Protein AF-A0A1J3E6G4-F1 (afdb_monomer)

Nearest PDB structures (foldseek):
  8xw1-assembly1_A  TM=9.749E-01  e=7.477E-14  Arabidopsis thaliana
  6ijz-assembly1_A  TM=9.658E-01  e=7.477E-14  Arabidopsis thaliana
  8xs4-assembly1_A  TM=9.420E-01  e=7.117E-14  Arabidopsis thaliana
  8t56-assembly1_A  TM=9.836E-01  e=1.133E-12  Arabidopsis thaliana
  8ymm-assembly1_A  TM=8.606E-01  e=2.173E-14  Arabidopsis thaliana

Sequence (193 aa):
MTMSQIEGYTSLSYLDRRSAEKYFWFIIVNVFLGSIITGTAFQQLKSFLEQPPTEIPKTVGVSIPMKATFFITYIMVDGWAGIAAEILRLVPLVLFHLKNAFLVKTEQDRQQAMDPGHLDFATTEPRIQFYFLLGLVYAAVAPILLPFILVFFAFSYVVFRHQVINVYDQKYESGARYWPDVHRRLIICLIIS

pLDDT: mean 89.96, std 4.78, range [78.94, 96.38]

InterPro domains:
  IPR003864 CSC1/OSCA1-like, 7TM region [PF02714] (2-192)
  IPR045122 Calcium permeable stress-gated cation channel 1-like [PTHR13018] (2-193)

Foldseek 3Di:
DVVLVVVPDPDPVVSLLVLLVVVLVVCCVCVNVVCLVVVLCVVCVVVVVPDDPVCVVVSSVVSNLVCLVVVLVVCVVCQVVVLVVVLVVVVLVVQLVVCVVPPDDDPVSNVVSLQLEAPRSSPVLSVLLVLLLSCLVCVVRPVVSNVSSVVSVVSNVVSVVVCVVPGHDHPDDDVPPSVVVSVVSSVVSNVVD

Structure (mmCIF, N/CA/C/O backbone):
data_AF-A0A1J3E6G4-F1
#
_entry.id   AF-A0A1J3E6G4-F1
#
loop_
_atom_site.group_PDB
_atom_site.id
_atom_site.type_symbol
_atom_site.label_atom_id
_atom_site.label_alt_id
_atom_site.label_comp_id
_atom_site.label_asym_id
_atom_site.label_entity_id
_atom_site.label_seq_id
_atom_site.pdbx_PDB_ins_code
_atom_site.Cartn_x
_atom_site.Cartn_y
_atom_site.Cartn_z
_atom_site.occupancy
_atom_site.B_iso_or_equiv
_atom_site.auth_seq_id
_atom_site.auth_comp_id
_atom_site.auth_asym_id
_atom_site.auth_atom_id
_atom_site.pdbx_PDB_model_num
ATOM 1 N N . MET A 1 1 ? -4.612 11.226 6.706 1.00 83.81 1 MET A N 1
ATOM 2 C CA . MET A 1 1 ? -5.706 11.513 7.660 1.00 83.81 1 MET A CA 1
ATOM 3 C C . MET A 1 1 ? -5.779 12.986 8.044 1.00 83.81 1 MET A C 1
ATOM 5 O O . MET A 1 1 ? -6.742 13.629 7.655 1.00 83.81 1 MET A O 1
ATOM 9 N N . THR A 1 2 ? -4.772 13.556 8.714 1.00 90.06 2 THR A N 1
ATOM 10 C CA . THR A 1 2 ? -4.778 14.969 9.166 1.00 90.06 2 THR A CA 1
ATOM 11 C C . THR A 1 2 ? -5.065 15.980 8.052 1.00 90.06 2 THR A C 1
ATOM 13 O O . THR A 1 2 ? -5.917 16.843 8.211 1.00 90.06 2 THR A O 1
ATOM 16 N N . MET A 1 3 ? -4.443 15.826 6.880 1.00 91.00 3 MET A N 1
ATOM 17 C CA . MET A 1 3 ? -4.703 16.698 5.726 1.00 91.00 3 MET A CA 1
ATOM 18 C C . MET A 1 3 ? -6.180 16.691 5.292 1.00 91.00 3 MET A C 1
ATOM 20 O O . MET A 1 3 ? -6.743 17.733 4.991 1.00 91.00 3 MET A O 1
ATOM 24 N N . SER A 1 4 ? -6.832 15.526 5.304 1.00 92.00 4 SER A N 1
ATOM 25 C CA . SER A 1 4 ? -8.257 15.401 4.967 1.00 92.00 4 SER A CA 1
ATOM 26 C C . SER A 1 4 ? -9.178 15.897 6.088 1.00 92.00 4 SER A C 1
ATOM 28 O O . SER A 1 4 ? -10.310 16.273 5.818 1.00 92.00 4 SER A O 1
ATOM 30 N N . GLN A 1 5 ? -8.713 15.913 7.342 1.00 91.44 5 GLN A N 1
ATOM 31 C CA . GLN A 1 5 ? -9.442 16.545 8.448 1.00 91.44 5 GLN A CA 1
ATOM 32 C C . GLN A 1 5 ? -9.455 18.069 8.300 1.00 91.44 5 GLN A C 1
ATOM 34 O O . GLN A 1 5 ? -10.494 18.687 8.510 1.00 91.44 5 GLN A O 1
ATOM 39 N N . ILE A 1 6 ? -8.332 18.662 7.882 1.00 94.88 6 ILE A N 1
ATOM 40 C CA . ILE A 1 6 ? -8.213 20.110 7.646 1.00 94.88 6 ILE A CA 1
ATOM 41 C C . ILE A 1 6 ? -9.162 20.575 6.529 1.00 94.88 6 ILE A C 1
ATOM 43 O O . ILE A 1 6 ? -9.693 21.678 6.594 1.00 94.88 6 ILE A O 1
ATOM 47 N N . GLU A 1 7 ? -9.437 19.724 5.539 1.00 93.06 7 GLU A N 1
ATOM 48 C CA . GLU A 1 7 ? -10.400 20.007 4.461 1.00 93.06 7 GLU A CA 1
ATOM 49 C C . GLU A 1 7 ? -11.869 20.043 4.922 1.00 93.06 7 GLU A C 1
ATOM 51 O O . GLU A 1 7 ? -12.730 20.485 4.164 1.00 93.06 7 GLU A O 1
ATOM 56 N N . GLY A 1 8 ? -12.169 19.615 6.154 1.00 92.19 8 GLY A N 1
ATOM 57 C CA . GLY A 1 8 ? -13.482 19.823 6.769 1.00 92.19 8 GLY A CA 1
ATOM 58 C C . GLY A 1 8 ? -14.570 18.832 6.346 1.00 92.19 8 GLY A C 1
ATOM 59 O O . GLY A 1 8 ? -15.742 19.198 6.260 1.00 92.19 8 GLY A O 1
ATOM 60 N N . TYR A 1 9 ? -14.225 17.570 6.080 1.00 91.62 9 TYR A N 1
ATOM 61 C CA . TYR A 1 9 ? -15.229 16.546 5.775 1.00 91.62 9 TYR A CA 1
ATOM 62 C C . TYR A 1 9 ? -16.078 16.167 6.997 1.00 91.62 9 TYR A C 1
ATOM 64 O O . TYR A 1 9 ? -15.555 15.857 8.063 1.00 91.62 9 TYR A O 1
ATOM 72 N N . THR A 1 10 ? -17.401 16.126 6.818 1.00 91.12 10 THR A N 1
ATOM 73 C CA . THR A 1 10 ? -18.374 15.918 7.907 1.00 91.12 10 THR A CA 1
ATOM 74 C C . THR A 1 10 ? -18.594 14.456 8.297 1.00 91.12 10 THR A C 1
ATOM 76 O O . THR A 1 10 ? -19.089 14.189 9.387 1.00 91.12 10 THR A O 1
ATOM 79 N N . SER A 1 11 ? -18.243 13.495 7.434 1.00 92.19 11 SER A N 1
ATOM 80 C CA . SER A 1 11 ? -18.422 12.063 7.707 1.00 92.19 11 SER A CA 1
ATOM 81 C C . SER A 1 11 ? -17.095 11.311 7.708 1.00 92.19 11 SER A C 1
ATOM 83 O O . SER A 1 11 ? -16.278 11.475 6.799 1.00 92.19 11 SER A O 1
ATOM 85 N N . LEU A 1 12 ? -16.910 10.435 8.703 1.00 91.88 12 LEU A N 1
ATOM 86 C CA . LEU A 1 12 ? -15.702 9.611 8.848 1.00 91.88 12 LEU A CA 1
ATOM 87 C C . LEU A 1 12 ? -15.479 8.708 7.629 1.00 91.88 12 LEU A C 1
ATOM 89 O O . LEU A 1 12 ? -14.384 8.675 7.083 1.00 91.88 12 LEU A O 1
ATOM 93 N N . SER A 1 13 ? -16.540 8.064 7.131 1.00 92.44 13 SER A N 1
ATOM 94 C CA . SER A 1 13 ? -16.457 7.215 5.936 1.00 92.44 13 SER A CA 1
ATOM 95 C C . SER A 1 13 ? -15.947 7.972 4.705 1.00 92.44 13 SER A C 1
ATOM 97 O O . SER A 1 13 ? -15.142 7.449 3.935 1.00 92.44 13 SER A O 1
ATOM 99 N N . TYR A 1 14 ? -16.398 9.212 4.500 1.00 92.31 14 TYR A N 1
ATOM 100 C CA . TYR A 1 14 ? -15.937 10.019 3.373 1.00 92.31 14 TYR A CA 1
ATOM 101 C C . TYR A 1 14 ? -14.504 10.521 3.580 1.00 92.31 14 TYR A C 1
ATOM 103 O O . TYR A 1 14 ? -13.711 10.528 2.637 1.00 92.31 14 TYR A O 1
ATOM 111 N N . LEU A 1 15 ? -14.154 10.876 4.817 1.00 94.56 15 LEU A N 1
ATOM 112 C CA . LEU A 1 15 ? -12.808 11.293 5.200 1.00 94.56 15 LEU A CA 1
ATOM 113 C C . LEU A 1 15 ? -11.773 10.185 4.963 1.00 94.56 15 LEU A C 1
ATOM 115 O O . LEU A 1 15 ? -10.702 10.460 4.409 1.00 94.56 15 LEU A O 1
ATOM 119 N N . ASP A 1 16 ? -12.101 8.941 5.314 1.00 93.31 16 ASP A N 1
ATOM 120 C CA . ASP A 1 16 ? -11.245 7.775 5.076 1.00 93.31 16 ASP A CA 1
ATOM 121 C C . ASP A 1 16 ? -11.083 7.503 3.582 1.00 93.31 16 ASP A C 1
ATOM 123 O O . ASP A 1 16 ? -9.961 7.344 3.106 1.00 93.31 16 ASP A O 1
ATOM 127 N N . ARG A 1 17 ? -12.175 7.547 2.806 1.00 93.94 17 ARG A N 1
ATOM 128 C CA . ARG A 1 17 ? -12.126 7.374 1.342 1.00 93.94 17 ARG A CA 1
ATOM 129 C C . ARG A 1 17 ? -11.244 8.414 0.656 1.00 93.94 17 ARG A C 1
ATOM 131 O O . ARG A 1 17 ? -10.458 8.063 -0.226 1.00 93.94 17 ARG A O 1
ATOM 138 N N . ARG A 1 18 ? -11.344 9.683 1.067 1.00 94.69 18 ARG A N 1
ATOM 139 C CA . ARG A 1 18 ? -10.508 10.778 0.542 1.00 94.69 18 ARG A CA 1
ATOM 140 C C . ARG A 1 18 ? -9.058 10.669 0.989 1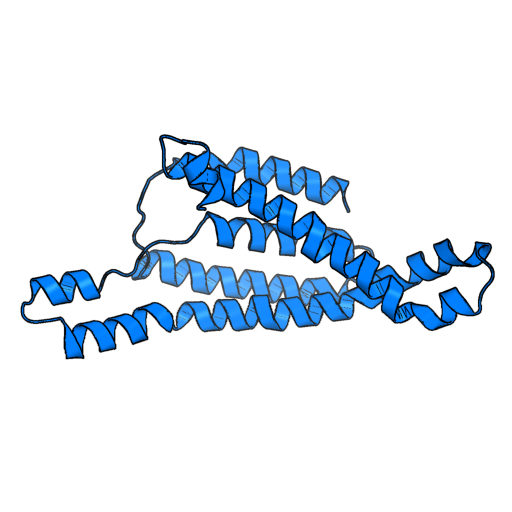.00 94.69 18 ARG A C 1
ATOM 142 O O . ARG A 1 18 ? -8.153 10.969 0.216 1.00 94.69 18 ARG A O 1
ATOM 149 N N . SER A 1 19 ? -8.820 10.202 2.211 1.00 95.50 19 SER A N 1
ATOM 150 C CA . SER A 1 19 ? -7.464 9.923 2.690 1.00 95.50 19 SER A CA 1
ATOM 151 C C . SER A 1 19 ? -6.819 8.770 1.923 1.00 95.50 19 SER A C 1
ATOM 153 O O . SER A 1 19 ? -5.673 8.910 1.500 1.00 95.50 19 SER A O 1
ATOM 155 N N . ALA A 1 20 ? -7.570 7.695 1.671 1.00 95.56 20 ALA A N 1
ATOM 156 C CA . ALA A 1 20 ? -7.137 6.572 0.849 1.00 95.56 20 ALA A CA 1
ATOM 157 C C . ALA A 1 20 ? -6.801 7.021 -0.581 1.00 95.56 20 ALA A C 1
ATOM 159 O O . ALA A 1 20 ? -5.763 6.657 -1.118 1.00 95.56 20 ALA A O 1
ATOM 160 N N . GLU A 1 21 ? -7.629 7.884 -1.180 1.00 94.81 21 GLU A N 1
ATOM 161 C CA . GLU A 1 21 ? -7.392 8.419 -2.528 1.00 94.81 21 GLU A CA 1
ATOM 162 C C . GLU A 1 21 ? -6.070 9.185 -2.636 1.00 94.81 21 GLU A C 1
ATOM 164 O O . GLU A 1 21 ? -5.288 8.958 -3.559 1.00 94.81 21 GLU A O 1
ATOM 169 N N . LYS A 1 22 ? -5.788 10.067 -1.674 1.00 95.19 22 LYS A N 1
ATOM 170 C CA . LYS A 1 22 ? -4.519 10.808 -1.643 1.00 95.19 22 LYS A CA 1
ATOM 171 C C . LYS A 1 22 ? -3.336 9.877 -1.436 1.00 95.19 22 LYS A C 1
ATOM 173 O O . LYS A 1 22 ? -2.303 10.053 -2.076 1.00 95.19 22 LYS A O 1
ATOM 178 N N . TYR A 1 23 ? -3.486 8.893 -0.551 1.00 95.75 23 TYR A N 1
ATOM 179 C CA . TYR A 1 23 ? -2.415 7.947 -0.275 1.00 95.75 23 TYR A CA 1
ATOM 180 C C . TYR A 1 23 ? -2.135 7.043 -1.483 1.00 95.75 23 TYR A C 1
ATOM 182 O O . TYR A 1 23 ? -0.975 6.833 -1.820 1.00 95.75 23 TYR A O 1
ATOM 190 N N . PHE A 1 24 ? -3.164 6.622 -2.218 1.00 95.06 24 PHE A N 1
ATOM 191 C CA . PHE A 1 24 ? -3.021 5.899 -3.483 1.00 95.06 24 PHE A CA 1
ATOM 192 C C . PHE A 1 24 ? -2.179 6.678 -4.503 1.00 95.06 24 PHE A C 1
ATOM 194 O O . PHE A 1 24 ? -1.187 6.157 -5.015 1.00 95.06 24 PHE A O 1
ATOM 201 N N . TRP A 1 25 ? -2.507 7.952 -4.744 1.00 94.81 25 TRP A N 1
ATOM 202 C CA . TRP A 1 25 ? -1.718 8.793 -5.651 1.00 94.81 25 TRP A CA 1
ATOM 203 C C . TRP A 1 25 ? -0.293 9.019 -5.154 1.00 94.81 25 TRP A C 1
ATOM 205 O O . TRP A 1 25 ? 0.649 8.990 -5.947 1.00 94.81 25 TRP A O 1
ATOM 215 N N . PHE A 1 26 ? -0.116 9.191 -3.844 1.00 95.56 26 PHE A N 1
ATOM 216 C CA . PHE A 1 26 ? 1.207 9.308 -3.244 1.00 95.56 26 PHE A CA 1
ATOM 217 C C . PHE A 1 26 ? 2.063 8.063 -3.510 1.00 95.56 26 PHE A C 1
ATOM 219 O O . PHE A 1 26 ? 3.219 8.205 -3.916 1.00 95.56 26 PHE A O 1
ATOM 226 N N . ILE A 1 27 ? 1.496 6.866 -3.328 1.00 94.62 27 ILE A N 1
ATOM 227 C CA . ILE A 1 27 ? 2.187 5.594 -3.568 1.00 94.62 27 ILE A CA 1
ATOM 228 C C . ILE A 1 27 ? 2.551 5.451 -5.049 1.00 94.62 27 ILE A C 1
ATOM 230 O O . ILE A 1 27 ? 3.700 5.141 -5.358 1.00 94.62 27 ILE A O 1
ATOM 234 N N . ILE A 1 28 ? 1.635 5.741 -5.976 1.00 93.94 28 ILE A N 1
ATOM 235 C CA . ILE A 1 28 ? 1.937 5.667 -7.415 1.00 93.94 28 ILE A CA 1
ATOM 236 C C . ILE A 1 28 ? 3.073 6.619 -7.797 1.00 93.94 28 ILE A C 1
ATOM 238 O O . ILE A 1 28 ? 4.027 6.224 -8.463 1.00 93.94 28 ILE A O 1
ATOM 242 N N . VAL A 1 29 ? 3.010 7.878 -7.376 1.00 94.62 29 VAL A N 1
ATOM 243 C CA . VAL A 1 29 ? 4.008 8.860 -7.813 1.00 94.62 29 VAL A CA 1
ATOM 244 C C . VAL A 1 29 ? 5.361 8.611 -7.147 1.00 94.62 29 VAL A C 1
ATOM 246 O O . VAL A 1 29 ? 6.386 8.619 -7.822 1.00 94.62 29 VAL A O 1
ATOM 249 N N . ASN A 1 30 ? 5.390 8.357 -5.839 1.00 93.50 30 ASN A N 1
ATOM 250 C CA . ASN A 1 30 ? 6.651 8.280 -5.099 1.00 93.50 30 ASN A CA 1
ATOM 251 C C . ASN A 1 30 ? 7.212 6.862 -5.044 1.00 93.50 30 ASN A C 1
ATOM 253 O O . ASN A 1 30 ? 8.390 6.648 -5.325 1.00 93.50 30 ASN A O 1
ATOM 257 N N . VAL A 1 31 ? 6.379 5.889 -4.676 1.00 92.38 31 VAL A N 1
ATOM 258 C CA . VAL A 1 31 ? 6.836 4.513 -4.454 1.00 92.38 31 VAL A CA 1
ATOM 259 C C . VAL A 1 31 ? 6.980 3.779 -5.779 1.00 92.38 31 VAL A C 1
ATOM 261 O O . VAL A 1 31 ? 7.967 3.075 -5.959 1.00 92.38 31 VAL A O 1
ATOM 264 N N . PHE A 1 32 ? 6.057 3.956 -6.727 1.00 92.06 32 PHE A N 1
ATOM 265 C CA . PHE A 1 32 ? 6.162 3.311 -8.037 1.00 92.06 32 PHE A CA 1
ATOM 266 C C . PHE A 1 32 ? 7.068 4.096 -8.995 1.00 92.06 32 PHE A C 1
ATOM 268 O O . PHE A 1 32 ? 8.190 3.673 -9.268 1.00 92.06 32 PHE A O 1
ATOM 275 N N . LEU A 1 33 ? 6.622 5.263 -9.472 1.00 90.94 33 LEU A N 1
ATOM 276 C CA . LEU A 1 33 ? 7.361 6.036 -10.478 1.00 90.94 33 LEU A CA 1
ATOM 277 C C . LEU A 1 33 ? 8.688 6.566 -9.927 1.00 90.94 33 LEU A C 1
ATOM 279 O O . LEU A 1 33 ? 9.728 6.412 -10.568 1.00 90.94 33 LEU A O 1
ATOM 283 N N . GLY A 1 34 ? 8.671 7.138 -8.722 1.00 91.19 34 GLY A N 1
ATOM 284 C CA . GLY A 1 34 ? 9.863 7.681 -8.077 1.00 91.19 34 GLY A CA 1
ATOM 285 C C . GLY A 1 34 ? 10.960 6.636 -7.871 1.00 91.19 34 GLY A C 1
ATOM 286 O O . GLY A 1 34 ? 12.125 6.923 -8.155 1.00 91.19 34 GLY A O 1
ATOM 287 N N . SER A 1 35 ? 10.613 5.411 -7.457 1.00 89.62 35 SER A N 1
ATOM 288 C CA . SER A 1 35 ? 11.603 4.337 -7.278 1.00 89.62 35 SER A CA 1
ATOM 289 C C . SER A 1 35 ? 12.150 3.805 -8.603 1.00 89.62 35 SER A C 1
ATOM 291 O O . SER A 1 35 ? 13.346 3.514 -8.689 1.00 89.62 35 SER A O 1
ATOM 293 N N . ILE A 1 36 ? 11.325 3.736 -9.654 1.00 88.69 36 ILE A N 1
ATOM 294 C CA . ILE A 1 36 ? 11.772 3.328 -10.990 1.00 88.69 36 ILE A CA 1
ATOM 295 C C . ILE A 1 36 ? 12.720 4.384 -11.562 1.00 88.69 36 ILE A C 1
ATOM 297 O O . ILE A 1 36 ? 13.840 4.048 -11.942 1.00 88.69 36 ILE A O 1
ATOM 301 N N . ILE A 1 37 ? 12.331 5.661 -11.572 1.00 87.50 37 ILE A N 1
ATOM 302 C CA . ILE A 1 37 ? 13.144 6.751 -12.137 1.00 87.50 37 ILE A CA 1
ATOM 303 C C . ILE A 1 37 ? 14.451 6.907 -11.355 1.00 87.50 37 ILE A C 1
ATOM 305 O O . ILE A 1 37 ? 15.538 6.845 -11.924 1.00 87.50 37 ILE A O 1
ATOM 309 N N . THR A 1 38 ? 14.366 7.039 -10.033 1.00 87.56 38 THR A N 1
ATOM 310 C CA . THR A 1 38 ? 15.552 7.237 -9.189 1.00 87.56 38 THR A CA 1
ATOM 311 C C . THR A 1 38 ? 16.436 5.995 -9.204 1.00 87.56 38 THR A C 1
ATOM 313 O O . THR A 1 38 ? 17.656 6.074 -9.341 1.00 87.56 38 THR A O 1
ATOM 316 N N . GLY A 1 39 ? 15.827 4.814 -9.120 1.00 83.44 39 GLY A N 1
ATOM 317 C CA . GLY A 1 39 ? 16.562 3.565 -9.133 1.00 83.44 39 GLY A CA 1
ATOM 318 C C . GLY A 1 39 ? 17.246 3.297 -10.473 1.00 83.44 39 GLY A C 1
ATOM 319 O O . GLY A 1 39 ? 18.341 2.734 -10.468 1.00 83.44 39 GLY A O 1
ATOM 320 N N . THR A 1 40 ? 16.622 3.635 -11.603 1.00 85.31 40 THR A N 1
ATOM 321 C CA . THR A 1 40 ? 17.239 3.497 -12.935 1.00 85.31 40 THR A CA 1
ATOM 322 C C . THR A 1 40 ? 18.389 4.491 -13.093 1.00 85.31 40 THR A C 1
ATOM 324 O O . THR A 1 40 ? 19.470 4.079 -13.508 1.00 85.31 40 THR A O 1
ATOM 327 N N . ALA A 1 41 ? 18.210 5.740 -12.644 1.00 85.38 41 ALA A N 1
ATOM 328 C CA . ALA A 1 41 ? 19.258 6.760 -12.613 1.00 85.38 41 ALA A CA 1
ATOM 329 C C . ALA A 1 41 ? 20.510 6.301 -11.851 1.00 85.38 41 ALA A C 1
ATOM 331 O O . ALA A 1 41 ? 21.615 6.413 -12.375 1.00 85.38 41 ALA A O 1
ATOM 332 N N . PHE A 1 42 ? 20.354 5.726 -10.653 1.00 85.19 42 PHE A N 1
ATOM 333 C CA . PHE A 1 42 ? 21.498 5.239 -9.872 1.00 85.19 42 PHE A CA 1
ATOM 334 C C . PHE A 1 42 ? 22.111 3.951 -10.425 1.00 85.19 42 PHE A C 1
ATOM 336 O O . PHE A 1 42 ? 23.332 3.812 -10.443 1.00 85.19 42 PHE A O 1
ATOM 343 N N . GLN A 1 43 ? 21.288 3.005 -10.883 1.00 81.38 43 GLN A N 1
ATOM 344 C CA . GLN A 1 43 ? 21.780 1.709 -11.361 1.00 81.38 43 GLN A CA 1
ATOM 345 C C . GLN A 1 43 ? 22.536 1.825 -12.689 1.00 81.38 43 GLN A C 1
ATOM 347 O O . GLN A 1 43 ? 23.484 1.077 -12.911 1.00 81.38 43 GLN A O 1
ATOM 352 N N . GLN A 1 44 ? 22.141 2.774 -13.541 1.00 82.56 44 GLN A N 1
ATOM 353 C CA . GLN A 1 44 ? 22.756 3.027 -14.845 1.00 82.56 44 GLN A CA 1
ATOM 354 C C . GLN A 1 44 ? 23.609 4.297 -14.868 1.00 82.56 44 GLN A C 1
ATOM 356 O O . GLN A 1 44 ? 23.972 4.766 -15.942 1.00 82.56 44 GLN A O 1
ATOM 361 N N . LEU A 1 45 ? 23.967 4.851 -13.703 1.00 84.25 45 LEU A N 1
ATOM 362 C CA . LEU A 1 45 ? 24.702 6.115 -13.611 1.00 84.25 45 LEU A CA 1
ATOM 363 C C . LEU A 1 45 ? 25.992 6.091 -14.440 1.00 84.25 45 LEU A C 1
ATOM 365 O O . LEU A 1 45 ? 26.279 7.032 -15.172 1.00 84.25 45 LEU A O 1
ATOM 369 N N . LYS A 1 46 ? 26.742 4.986 -14.370 1.00 80.06 46 LYS A N 1
ATOM 370 C CA . LYS A 1 46 ? 27.975 4.806 -15.144 1.00 80.06 46 LYS A CA 1
ATOM 371 C C . LYS A 1 46 ? 27.701 4.788 -16.651 1.00 80.06 46 LYS A C 1
ATOM 373 O O . LYS A 1 46 ? 28.372 5.484 -17.403 1.00 80.06 46 LYS A O 1
ATOM 378 N N . SER A 1 47 ? 26.671 4.061 -17.081 1.00 78.94 47 SER A N 1
ATOM 379 C CA . SER A 1 47 ? 26.252 4.011 -18.483 1.00 78.94 47 SER A CA 1
ATOM 380 C C . SER A 1 47 ? 25.777 5.373 -18.989 1.00 78.94 47 SER A C 1
ATOM 382 O O . SER A 1 47 ? 26.109 5.737 -20.108 1.00 78.94 47 SER A O 1
ATOM 384 N N . PHE A 1 48 ? 25.085 6.168 -18.170 1.00 81.44 48 PHE A N 1
ATOM 385 C CA . PHE A 1 48 ? 24.664 7.523 -18.543 1.00 81.44 48 PHE A CA 1
ATOM 386 C C . PHE A 1 48 ? 25.812 8.534 -18.622 1.00 81.44 48 PHE A C 1
ATOM 388 O O . PHE A 1 48 ? 25.704 9.498 -19.373 1.00 81.44 48 PHE A O 1
ATOM 395 N N . LEU A 1 49 ? 26.900 8.325 -17.876 1.00 82.56 49 LEU A N 1
ATOM 396 C CA . LEU A 1 49 ? 28.091 9.176 -17.945 1.00 82.56 49 LEU A CA 1
ATOM 397 C C . LEU A 1 49 ? 28.997 8.830 -19.135 1.00 82.56 49 LEU A C 1
ATOM 399 O O . LEU A 1 49 ? 29.660 9.714 -19.671 1.00 82.56 49 LEU A O 1
ATOM 403 N N . GLU A 1 50 ? 29.044 7.558 -19.532 1.00 85.44 50 GLU A N 1
ATOM 404 C CA . GLU A 1 50 ? 29.987 7.055 -20.540 1.00 85.44 50 GLU A CA 1
ATOM 405 C C . GLU A 1 50 ? 29.373 6.913 -21.948 1.00 85.44 50 GLU A C 1
ATOM 407 O O . GLU A 1 50 ? 30.112 6.898 -22.933 1.00 85.44 50 GLU A O 1
ATOM 412 N N . GLN A 1 51 ? 28.044 6.803 -22.078 1.00 79.81 51 GLN A N 1
ATOM 413 C CA . GLN A 1 51 ? 27.367 6.566 -23.362 1.00 79.81 51 GLN A CA 1
ATOM 414 C C . GLN A 1 51 ? 26.815 7.850 -24.001 1.00 79.81 51 GLN A C 1
ATOM 416 O O . GLN A 1 51 ? 26.419 8.783 -23.299 1.00 79.81 51 GLN A O 1
ATOM 421 N N . PRO A 1 52 ? 26.720 7.901 -25.345 1.00 80.56 52 PRO A N 1
ATOM 422 C CA . PRO A 1 52 ? 26.073 9.011 -26.031 1.00 80.56 52 PRO A CA 1
ATOM 423 C C . PRO A 1 52 ? 24.575 9.097 -25.669 1.00 80.56 52 PRO A C 1
ATOM 425 O O . PRO A 1 52 ? 23.928 8.059 -25.492 1.00 80.56 52 PRO A O 1
ATOM 428 N N . PRO A 1 53 ? 23.978 10.309 -25.645 1.00 79.88 53 PRO A N 1
ATOM 429 C CA . PRO A 1 53 ? 22.580 10.514 -25.245 1.00 79.88 53 PRO A CA 1
ATOM 430 C C . PRO A 1 53 ? 21.540 9.696 -26.026 1.00 79.88 53 PRO A C 1
ATOM 432 O O . PRO A 1 53 ? 20.442 9.450 -25.531 1.00 79.88 53 PRO A O 1
ATOM 435 N N . THR A 1 54 ? 21.882 9.242 -27.231 1.00 81.94 54 THR A N 1
ATOM 436 C CA . THR A 1 54 ? 21.027 8.420 -28.097 1.00 81.94 54 THR A CA 1
ATOM 437 C C . THR A 1 54 ? 20.701 7.044 -27.501 1.00 81.94 54 THR A C 1
ATOM 439 O O . THR A 1 54 ? 19.638 6.499 -27.786 1.00 81.94 54 THR A O 1
ATOM 442 N N . GLU A 1 55 ? 21.568 6.488 -26.648 1.00 82.69 55 GLU A N 1
ATOM 443 C CA . GLU A 1 55 ? 21.360 5.166 -26.030 1.00 82.69 55 GLU A CA 1
ATOM 444 C C . GLU A 1 55 ? 20.561 5.236 -24.714 1.00 82.69 55 GLU A C 1
ATOM 446 O O . GLU A 1 55 ? 20.107 4.207 -24.209 1.00 82.69 55 GLU A O 1
ATOM 451 N N . ILE A 1 56 ? 20.314 6.439 -24.172 1.00 81.25 56 ILE A N 1
ATOM 452 C CA . ILE A 1 56 ? 19.594 6.634 -22.901 1.00 81.25 56 ILE A CA 1
ATOM 453 C C . ILE A 1 56 ? 18.213 5.949 -22.902 1.00 81.25 56 ILE A C 1
ATOM 455 O O . ILE A 1 56 ? 17.937 5.207 -21.954 1.00 81.25 56 ILE A O 1
ATOM 459 N N . PRO A 1 57 ? 17.351 6.099 -23.933 1.00 83.56 57 PRO A N 1
ATOM 460 C CA . PRO A 1 57 ? 16.034 5.456 -23.938 1.00 83.56 57 PRO A CA 1
ATOM 461 C C . PRO A 1 57 ? 16.116 3.925 -23.895 1.00 83.56 57 PRO A C 1
ATOM 463 O O . PRO A 1 57 ? 15.314 3.270 -23.227 1.00 83.56 57 PRO A O 1
ATOM 466 N N . LYS A 1 58 ? 17.120 3.347 -24.562 1.00 83.69 58 LYS A N 1
ATOM 467 C CA . LYS A 1 58 ? 17.345 1.898 -24.593 1.00 83.69 58 LYS A CA 1
ATOM 468 C C . LYS A 1 58 ? 17.806 1.384 -23.230 1.00 83.69 58 LYS A C 1
ATOM 470 O O . LYS A 1 58 ? 17.281 0.385 -22.737 1.00 83.69 58 LYS A O 1
ATOM 475 N N . THR A 1 59 ? 18.721 2.105 -22.589 1.00 81.19 59 THR A N 1
ATOM 476 C CA . THR A 1 59 ? 19.214 1.794 -21.241 1.00 81.19 59 THR A CA 1
ATOM 477 C C . THR A 1 59 ? 18.099 1.882 -20.191 1.00 81.19 59 THR A C 1
ATOM 479 O O . THR A 1 59 ? 18.015 1.024 -19.307 1.00 81.19 59 THR A O 1
ATOM 482 N N . VAL A 1 60 ? 17.179 2.847 -20.316 1.00 81.12 60 VAL A N 1
ATOM 483 C CA . VAL A 1 60 ? 15.980 2.932 -19.459 1.00 81.12 60 VAL A CA 1
ATOM 484 C C . VAL A 1 60 ? 15.048 1.737 -19.684 1.00 81.12 60 VAL A C 1
ATOM 486 O O . VAL A 1 60 ? 14.625 1.112 -18.709 1.00 81.12 60 VAL A O 1
ATOM 489 N N . GLY A 1 61 ? 14.790 1.359 -20.941 1.00 81.69 61 GLY A N 1
ATOM 490 C CA . GLY A 1 61 ? 13.924 0.223 -21.281 1.00 81.69 61 GLY A CA 1
ATOM 491 C C . GLY A 1 61 ? 14.389 -1.110 -20.682 1.00 81.69 61 GLY A C 1
ATOM 492 O O . GLY A 1 61 ? 13.574 -1.870 -20.164 1.00 81.69 61 GLY A O 1
ATOM 493 N N . VAL A 1 62 ? 15.700 -1.370 -20.666 1.00 82.44 62 VAL A N 1
ATOM 494 C CA . VAL A 1 62 ? 16.273 -2.591 -20.058 1.00 82.44 62 VAL A CA 1
ATOM 495 C C . VAL A 1 62 ? 16.253 -2.537 -18.525 1.00 82.44 62 VAL A C 1
ATOM 497 O O . VAL A 1 62 ? 16.183 -3.568 -17.857 1.00 82.44 62 VAL A O 1
ATOM 500 N N . SER A 1 63 ? 16.272 -1.338 -17.945 1.00 80.50 63 SER A N 1
ATOM 501 C CA . SER A 1 63 ? 16.372 -1.156 -16.495 1.00 80.50 63 SER A CA 1
ATOM 502 C C . SER A 1 63 ? 15.043 -1.321 -15.755 1.00 80.50 63 SER A C 1
ATOM 504 O O . SER A 1 63 ? 15.053 -1.672 -14.575 1.00 80.50 63 SER A O 1
ATOM 506 N N . ILE A 1 64 ? 13.900 -1.117 -16.419 1.00 80.94 64 ILE A N 1
ATOM 507 C CA . ILE A 1 64 ? 12.566 -1.310 -15.819 1.00 80.94 64 ILE A CA 1
ATOM 508 C C . ILE A 1 64 ? 12.339 -2.772 -15.371 1.00 80.94 64 ILE A C 1
ATOM 510 O O . ILE A 1 64 ? 11.993 -2.975 -14.201 1.00 80.94 64 ILE A O 1
ATOM 514 N N . PRO A 1 65 ? 12.593 -3.802 -16.211 1.00 82.88 65 PRO A N 1
ATOM 515 C CA . PRO A 1 65 ? 12.546 -5.201 -15.779 1.00 82.88 65 PRO A CA 1
ATOM 516 C C . PRO A 1 65 ? 13.503 -5.514 -14.623 1.00 82.88 65 PRO A C 1
ATOM 518 O O . PRO A 1 65 ? 13.142 -6.252 -13.710 1.00 82.88 65 PRO A O 1
ATOM 521 N N . MET A 1 66 ? 14.703 -4.919 -14.604 1.00 82.88 66 MET A N 1
ATOM 522 C CA . MET A 1 66 ? 15.686 -5.146 -13.532 1.00 82.88 66 MET A CA 1
ATOM 523 C C . MET A 1 66 ? 15.186 -4.675 -12.156 1.00 82.88 66 MET A C 1
ATOM 525 O O . MET A 1 66 ? 15.638 -5.186 -11.129 1.00 82.88 66 MET A O 1
ATOM 529 N N . LYS A 1 67 ? 14.232 -3.734 -12.111 1.00 86.06 67 LYS A N 1
ATOM 530 C CA . LYS A 1 67 ? 13.588 -3.292 -10.863 1.00 86.06 67 LYS A CA 1
ATOM 531 C C . LYS A 1 67 ? 12.573 -4.280 -10.298 1.00 86.06 67 LYS A C 1
ATOM 533 O O . LYS A 1 67 ? 12.210 -4.133 -9.133 1.00 86.06 67 LYS A O 1
ATOM 538 N N . ALA A 1 68 ? 12.189 -5.323 -11.035 1.00 88.06 68 ALA A N 1
ATOM 539 C CA . ALA A 1 68 ? 11.309 -6.364 -10.507 1.00 88.06 68 ALA A CA 1
ATOM 540 C C . ALA A 1 68 ? 11.877 -6.997 -9.222 1.00 88.06 68 ALA A C 1
ATOM 542 O O . ALA A 1 68 ? 11.138 -7.200 -8.264 1.00 88.06 68 ALA A O 1
ATOM 543 N N . THR A 1 69 ? 13.196 -7.214 -9.142 1.00 90.19 69 THR A N 1
ATOM 544 C CA . THR A 1 69 ? 13.848 -7.770 -7.942 1.00 90.19 69 THR A CA 1
ATOM 545 C C . THR A 1 69 ? 13.670 -6.883 -6.709 1.00 90.19 69 THR A C 1
ATOM 547 O O . THR A 1 69 ? 13.461 -7.398 -5.614 1.00 90.19 69 THR A O 1
ATOM 550 N N . PHE A 1 70 ? 13.699 -5.557 -6.876 1.00 91.25 70 PHE A N 1
ATOM 551 C CA . PHE A 1 70 ? 13.432 -4.616 -5.784 1.00 91.25 70 PHE A CA 1
ATOM 552 C C . PHE A 1 70 ? 11.982 -4.721 -5.297 1.00 91.25 70 PHE A C 1
ATOM 554 O O . PHE A 1 70 ? 11.732 -4.748 -4.097 1.00 91.25 70 PHE A O 1
ATOM 561 N N . PHE A 1 71 ? 11.019 -4.828 -6.213 1.00 92.81 71 PHE A N 1
ATOM 562 C CA . PHE A 1 71 ? 9.620 -4.984 -5.818 1.00 92.81 71 PHE A CA 1
ATOM 563 C C . PHE A 1 71 ? 9.332 -6.354 -5.196 1.00 92.81 71 PHE A C 1
ATOM 565 O O . PHE A 1 71 ? 8.510 -6.440 -4.290 1.00 92.81 71 PHE A O 1
ATOM 572 N N . ILE A 1 72 ? 10.043 -7.409 -5.601 1.00 93.44 72 ILE A N 1
ATOM 573 C CA . ILE A 1 72 ? 9.958 -8.724 -4.952 1.00 93.44 72 ILE A CA 1
ATOM 574 C C . ILE A 1 72 ? 10.397 -8.627 -3.486 1.00 93.44 72 ILE A C 1
ATOM 576 O O . ILE A 1 72 ? 9.662 -9.068 -2.601 1.00 93.44 72 ILE A O 1
ATOM 580 N N . THR A 1 73 ? 11.554 -8.019 -3.200 1.00 94.00 73 THR A N 1
ATOM 581 C CA . THR A 1 73 ? 12.008 -7.852 -1.809 1.00 94.00 73 THR A CA 1
ATOM 582 C C . THR A 1 73 ? 11.092 -6.917 -1.024 1.00 94.00 73 THR A C 1
ATOM 584 O O . THR A 1 73 ? 10.796 -7.196 0.137 1.00 94.00 73 THR A O 1
ATOM 587 N N . TYR A 1 74 ? 10.570 -5.866 -1.660 1.00 93.88 74 TYR A N 1
ATOM 588 C CA . TYR A 1 74 ? 9.564 -4.991 -1.062 1.00 93.88 74 TYR A CA 1
ATOM 589 C C . TYR A 1 74 ? 8.302 -5.764 -0.645 1.00 93.88 74 TYR A C 1
ATOM 591 O O . TYR A 1 74 ? 7.852 -5.616 0.486 1.00 93.88 74 TYR A O 1
ATOM 599 N N . ILE A 1 75 ? 7.767 -6.641 -1.504 1.00 94.56 75 ILE A N 1
ATOM 600 C CA . ILE A 1 75 ? 6.589 -7.473 -1.193 1.00 94.56 75 ILE A CA 1
ATOM 601 C C . ILE A 1 75 ? 6.878 -8.448 -0.044 1.00 94.56 75 ILE A C 1
ATOM 603 O O . ILE A 1 75 ? 6.023 -8.646 0.817 1.00 94.56 75 ILE A O 1
ATOM 607 N N . MET A 1 76 ? 8.068 -9.051 0.008 1.00 93.88 76 MET A N 1
ATOM 608 C CA . MET A 1 76 ? 8.424 -9.948 1.115 1.00 93.88 76 MET A CA 1
ATOM 609 C C . MET A 1 76 ? 8.504 -9.203 2.454 1.00 93.88 76 MET A C 1
ATOM 611 O O . MET A 1 76 ? 8.046 -9.713 3.475 1.00 93.88 76 MET A O 1
ATOM 615 N N . VAL A 1 77 ? 9.080 -7.998 2.460 1.00 94.62 77 VAL A N 1
ATOM 616 C CA . VAL A 1 77 ? 9.284 -7.224 3.691 1.00 94.62 77 VAL A CA 1
ATOM 617 C C . VAL A 1 77 ? 8.003 -6.507 4.116 1.00 94.62 77 VAL A C 1
ATOM 619 O O . VAL A 1 77 ? 7.489 -6.762 5.199 1.00 94.62 77 VAL A O 1
ATOM 622 N N . ASP A 1 78 ? 7.462 -5.625 3.279 1.00 92.00 78 ASP A N 1
ATOM 623 C CA . ASP A 1 78 ? 6.273 -4.834 3.625 1.00 92.00 7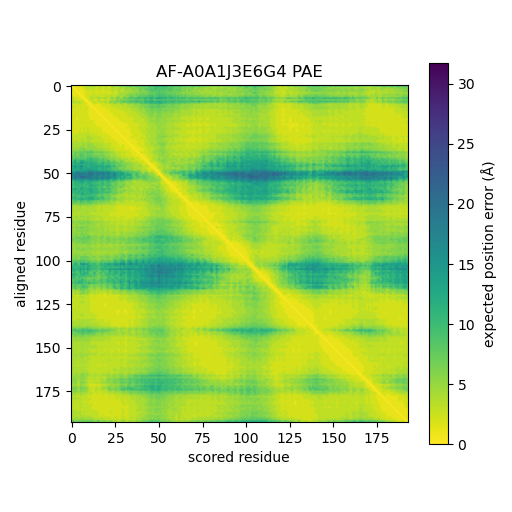8 ASP A CA 1
ATOM 624 C C . ASP A 1 78 ? 4.996 -5.685 3.587 1.00 92.00 78 ASP A C 1
ATOM 626 O O . ASP A 1 78 ? 4.143 -5.578 4.466 1.00 92.00 78 ASP A O 1
ATOM 630 N N . GLY A 1 79 ? 4.887 -6.583 2.606 1.00 90.62 79 GLY A N 1
ATOM 631 C CA . GLY A 1 79 ? 3.715 -7.434 2.435 1.00 90.62 79 GLY A CA 1
ATOM 632 C C . GLY A 1 79 ? 3.698 -8.594 3.424 1.00 90.62 79 GLY A C 1
ATOM 633 O O . GLY A 1 79 ? 2.867 -8.633 4.328 1.00 90.62 79 GLY A O 1
ATOM 634 N N . TRP A 1 80 ? 4.592 -9.573 3.262 1.00 92.88 80 TRP A N 1
ATOM 635 C CA . TRP A 1 80 ? 4.521 -10.804 4.061 1.0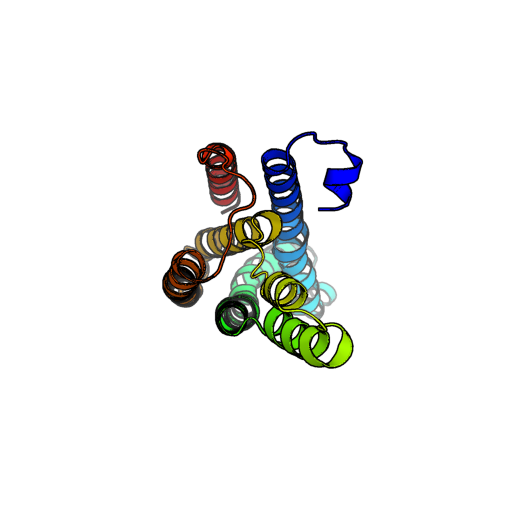0 92.88 80 TRP A CA 1
ATOM 636 C C . TRP A 1 80 ? 4.827 -10.552 5.536 1.00 92.88 80 TRP A C 1
ATOM 638 O O . TRP A 1 80 ? 4.025 -10.927 6.394 1.00 92.88 80 TRP A O 1
ATOM 648 N N . ALA A 1 81 ? 5.952 -9.897 5.841 1.00 93.38 81 ALA A N 1
ATOM 649 C CA . ALA A 1 81 ? 6.305 -9.628 7.233 1.00 93.38 81 ALA A CA 1
ATOM 650 C C . ALA A 1 81 ? 5.355 -8.605 7.875 1.00 93.38 81 ALA A C 1
ATOM 652 O O . ALA A 1 81 ? 5.023 -8.756 9.048 1.00 93.38 81 ALA A O 1
ATOM 653 N N . GLY A 1 82 ? 4.846 -7.629 7.113 1.00 90.25 82 GLY A N 1
ATOM 654 C CA . GLY A 1 82 ? 3.838 -6.683 7.600 1.00 90.25 82 GLY A CA 1
ATOM 655 C C . GLY A 1 82 ? 2.537 -7.367 8.026 1.00 90.25 82 GLY A C 1
ATOM 656 O O . GLY A 1 82 ? 2.062 -7.142 9.137 1.00 90.25 82 GLY A O 1
ATOM 657 N N . ILE A 1 83 ? 1.995 -8.266 7.201 1.00 90.56 83 ILE A N 1
ATOM 658 C CA . ILE A 1 83 ? 0.776 -9.024 7.537 1.00 90.56 83 ILE A CA 1
ATOM 659 C C . ILE A 1 83 ? 1.026 -10.019 8.679 1.00 90.56 83 ILE A C 1
ATOM 661 O O . ILE A 1 83 ? 0.175 -10.192 9.553 1.00 90.56 83 ILE A O 1
ATOM 665 N N . ALA A 1 84 ? 2.209 -10.638 8.724 1.00 90.69 84 ALA A N 1
ATOM 666 C CA . ALA A 1 84 ? 2.600 -11.500 9.837 1.00 90.69 84 ALA A CA 1
ATOM 667 C C . ALA A 1 84 ? 2.754 -10.716 11.152 1.00 90.69 84 ALA A C 1
ATOM 669 O O . ALA A 1 84 ? 2.454 -11.243 12.217 1.00 90.69 84 ALA A O 1
ATOM 670 N N . ALA A 1 85 ? 3.193 -9.458 11.105 1.00 89.88 85 ALA A N 1
ATOM 671 C CA . ALA A 1 85 ? 3.235 -8.590 12.278 1.00 89.88 85 ALA A CA 1
ATOM 672 C C . ALA A 1 85 ? 1.832 -8.113 12.689 1.00 89.88 85 ALA A C 1
ATOM 674 O O . ALA A 1 85 ? 1.555 -7.973 13.884 1.00 89.88 85 ALA A O 1
ATOM 675 N N . GLU A 1 86 ? 0.934 -7.915 11.720 1.00 87.75 86 GLU A N 1
ATOM 676 C CA . GLU A 1 86 ? -0.437 -7.471 11.971 1.00 87.75 86 GLU A CA 1
ATOM 677 C C . GLU A 1 86 ? -1.207 -8.491 12.819 1.00 87.75 86 GLU A C 1
ATOM 679 O O . GLU A 1 86 ? -1.905 -8.087 13.745 1.00 87.75 86 GLU A O 1
ATOM 684 N N . ILE A 1 87 ? -1.025 -9.807 12.619 1.00 89.12 87 ILE A N 1
ATOM 685 C CA . ILE A 1 87 ? -1.702 -10.819 13.457 1.00 89.12 87 ILE A CA 1
ATOM 686 C C . ILE A 1 87 ? -1.284 -10.742 14.935 1.00 89.12 87 ILE A C 1
ATOM 688 O O . ILE A 1 87 ? -2.105 -10.977 15.819 1.00 89.12 87 ILE A O 1
ATOM 692 N N . LEU A 1 88 ? -0.026 -10.376 15.209 1.00 88.38 88 LEU A N 1
ATOM 693 C CA . LEU A 1 88 ? 0.508 -10.262 16.569 1.00 88.38 88 LEU A CA 1
ATOM 694 C C . LEU A 1 88 ? 0.012 -9.003 17.285 1.00 88.38 88 LEU A C 1
ATOM 696 O O . LEU A 1 88 ? 0.034 -8.960 18.514 1.00 88.38 88 LEU A O 1
ATOM 700 N N . ARG A 1 89 ? -0.407 -7.974 16.532 1.00 87.12 89 ARG A N 1
ATOM 701 C CA . ARG A 1 89 ? -0.898 -6.689 17.058 1.00 87.12 89 ARG A CA 1
ATOM 702 C C . ARG A 1 89 ? -0.005 -6.126 18.168 1.00 87.12 89 ARG A C 1
ATOM 704 O O . ARG A 1 89 ? -0.481 -5.744 19.238 1.00 87.12 89 ARG A O 1
ATOM 711 N N . LEU A 1 90 ? 1.302 -6.059 17.905 1.00 86.06 90 LEU A N 1
ATOM 712 C CA . LEU A 1 90 ? 2.312 -5.698 18.909 1.00 86.06 90 LEU A CA 1
ATOM 713 C C . LEU A 1 90 ? 2.025 -4.352 19.592 1.00 86.06 90 LEU A C 1
ATOM 715 O O . LEU A 1 90 ? 2.183 -4.234 20.803 1.00 86.06 90 LEU A O 1
ATOM 719 N N . VAL A 1 91 ? 1.567 -3.348 18.837 1.00 86.75 91 VAL A N 1
ATOM 720 C CA . VAL A 1 91 ? 1.292 -2.007 19.377 1.00 86.75 91 VAL A CA 1
ATOM 721 C C . VAL A 1 91 ? 0.129 -2.026 20.387 1.00 86.75 91 VAL A C 1
ATOM 723 O O . VAL A 1 91 ? 0.364 -1.642 21.536 1.00 86.75 91 VAL A O 1
ATOM 726 N N . PRO A 1 92 ? -1.087 -2.508 20.044 1.00 87.19 92 PRO A N 1
ATOM 727 C CA . PRO A 1 92 ? -2.155 -2.700 21.027 1.00 87.19 92 PRO A CA 1
ATOM 728 C C . PRO A 1 92 ? -1.746 -3.575 22.215 1.00 87.19 92 PRO A C 1
ATOM 730 O O . PRO A 1 92 ? -2.077 -3.243 23.350 1.00 87.19 92 PRO A O 1
ATOM 733 N N . LEU A 1 93 ? -0.988 -4.651 21.977 1.00 87.88 93 LEU A N 1
ATOM 734 C CA . LEU A 1 93 ? -0.553 -5.568 23.031 1.00 87.88 93 LEU A CA 1
ATOM 735 C C . LEU A 1 93 ? 0.334 -4.864 24.066 1.00 87.88 93 LEU A C 1
ATOM 737 O O . LEU A 1 93 ? 0.091 -4.976 25.268 1.00 87.88 93 LEU A O 1
ATOM 741 N N . VAL A 1 94 ? 1.344 -4.117 23.617 1.00 89.81 94 VAL A N 1
ATOM 742 C CA . VAL A 1 94 ? 2.249 -3.376 24.510 1.00 89.81 94 VAL A CA 1
ATOM 743 C C . VAL A 1 94 ? 1.498 -2.259 25.233 1.00 89.81 94 VAL A C 1
ATOM 745 O O . VAL A 1 94 ? 1.641 -2.113 26.448 1.00 89.81 94 VAL A O 1
ATOM 748 N N . LEU A 1 95 ? 0.651 -1.506 24.523 1.00 87.75 95 LEU A N 1
ATOM 749 C CA . LEU A 1 95 ? -0.159 -0.447 25.129 1.00 87.75 95 LEU A CA 1
ATOM 750 C C . LEU A 1 95 ? -1.122 -0.989 26.185 1.00 87.75 95 LEU A C 1
ATOM 752 O O . LEU A 1 95 ? -1.287 -0.353 27.224 1.00 87.75 95 LEU A O 1
ATOM 756 N N . PHE A 1 96 ? -1.720 -2.158 25.956 1.00 88.88 96 PHE A N 1
ATOM 757 C CA . PHE A 1 96 ? -2.575 -2.816 26.937 1.00 88.88 96 PHE A CA 1
ATOM 758 C C . PHE A 1 96 ? -1.805 -3.136 28.223 1.00 88.88 96 PHE A C 1
ATOM 760 O O . PHE A 1 96 ? -2.249 -2.755 29.304 1.00 88.88 96 PHE A O 1
ATOM 767 N N . HIS A 1 97 ? -0.622 -3.752 28.123 1.00 89.31 97 HIS A N 1
ATOM 768 C CA . HIS A 1 97 ? 0.189 -4.082 29.302 1.00 89.31 97 HIS A CA 1
ATOM 769 C C . HIS A 1 97 ? 0.666 -2.830 30.050 1.00 89.31 97 HIS A C 1
ATOM 771 O O . HIS A 1 97 ? 0.630 -2.804 31.279 1.00 89.31 97 HIS A O 1
ATOM 777 N N . LEU A 1 98 ? 1.049 -1.772 29.328 1.00 89.50 98 LEU A N 1
ATOM 778 C CA . LEU A 1 98 ? 1.431 -0.494 29.935 1.00 89.50 98 LEU A CA 1
ATOM 779 C C . LEU A 1 98 ? 0.250 0.180 30.645 1.00 89.50 98 LEU A C 1
ATOM 781 O O . LEU A 1 98 ? 0.379 0.592 31.797 1.00 89.50 98 LEU A O 1
ATOM 785 N N . LYS A 1 99 ? -0.917 0.263 29.994 1.00 87.06 99 LYS A N 1
ATOM 786 C CA . LYS A 1 99 ? -2.130 0.817 30.614 1.00 87.06 99 LYS A CA 1
ATOM 787 C C . LYS A 1 99 ? -2.529 0.010 31.846 1.00 87.06 99 LYS A C 1
ATOM 789 O O . LYS A 1 99 ? -2.827 0.600 32.880 1.00 87.06 99 LYS A O 1
ATOM 794 N N . ASN A 1 100 ? -2.475 -1.316 31.758 1.00 87.75 100 ASN A N 1
ATOM 795 C CA . ASN A 1 100 ? -2.826 -2.200 32.862 1.00 87.75 100 ASN A CA 1
ATOM 796 C C . ASN A 1 100 ? -1.876 -2.056 34.061 1.00 87.75 100 ASN A C 1
ATOM 798 O O . ASN A 1 100 ? -2.324 -2.114 35.198 1.00 87.75 100 ASN A O 1
ATOM 802 N N . ALA A 1 101 ? -0.583 -1.826 33.821 1.00 88.38 101 ALA A N 1
ATOM 803 C CA . ALA A 1 101 ? 0.396 -1.652 34.891 1.00 88.38 101 ALA A CA 1
ATOM 804 C C . ALA A 1 101 ? 0.303 -0.285 35.596 1.00 88.38 101 ALA A C 1
ATOM 806 O O . ALA A 1 101 ? 0.510 -0.214 36.805 1.00 88.38 101 ALA A O 1
ATOM 807 N N . PHE A 1 102 ? 0.020 0.799 34.861 1.00 89.12 102 PHE A N 1
ATOM 808 C CA . PHE A 1 102 ? 0.144 2.165 35.398 1.00 89.12 102 PHE A CA 1
ATOM 809 C C . PHE A 1 102 ? -1.177 2.917 35.593 1.00 89.12 102 PHE A C 1
ATOM 811 O O . PHE A 1 102 ? -1.236 3.826 36.421 1.00 89.12 102 PHE A O 1
ATOM 818 N N . LEU A 1 103 ? -2.217 2.601 34.818 1.00 82.69 103 LEU A N 1
ATOM 819 C CA . LEU A 1 103 ? -3.420 3.437 34.698 1.00 82.69 103 LEU A CA 1
ATOM 820 C C . LEU A 1 103 ? -4.707 2.734 35.146 1.00 82.69 103 LEU A C 1
ATOM 822 O O . LEU A 1 103 ? -5.643 3.418 35.553 1.00 82.69 103 LEU A O 1
ATOM 826 N N . VAL A 1 104 ? -4.766 1.401 35.096 1.00 85.19 104 VAL A N 1
ATOM 827 C CA . VAL A 1 104 ? -5.972 0.641 35.456 1.00 85.19 104 VAL A CA 1
ATOM 828 C C . VAL A 1 104 ? -6.137 0.592 36.975 1.00 85.19 104 VAL A C 1
ATOM 830 O O . VAL A 1 104 ? -5.293 0.049 37.687 1.00 85.19 104 VAL A O 1
ATOM 833 N N . LYS A 1 105 ? -7.246 1.149 37.473 1.00 84.81 105 LYS A N 1
ATOM 834 C CA . LYS A 1 105 ? -7.652 1.053 38.888 1.00 84.81 105 LYS A CA 1
ATOM 835 C C . LYS A 1 105 ? -9.003 0.365 39.055 1.00 84.81 105 LYS A C 1
ATOM 837 O O . LYS A 1 105 ? -9.271 -0.198 40.113 1.00 84.81 105 LYS A O 1
ATOM 842 N N . THR A 1 106 ? -9.844 0.412 38.024 1.00 87.81 106 THR A N 1
ATOM 843 C CA . THR A 1 106 ? -11.192 -0.163 38.012 1.00 87.81 106 THR A CA 1
ATOM 844 C C . THR A 1 106 ? -11.386 -1.127 36.838 1.00 87.81 10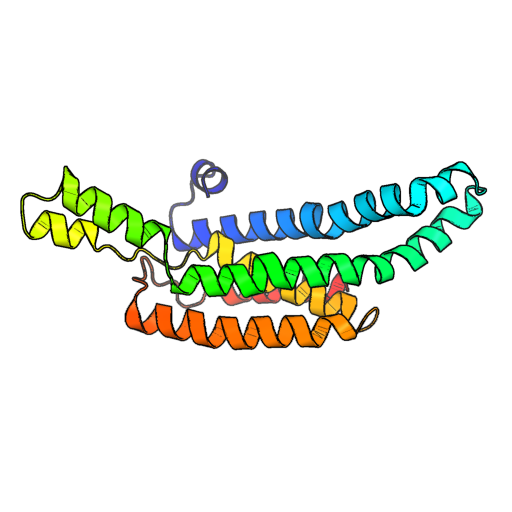6 THR A C 1
ATOM 846 O O . THR A 1 106 ? -10.664 -1.074 35.843 1.00 87.81 106 THR A O 1
ATOM 849 N N . GLU A 1 107 ? -12.400 -1.994 36.919 1.00 83.38 107 GLU A N 1
ATOM 850 C CA . GLU A 1 107 ? -12.755 -2.906 35.815 1.00 83.38 107 GLU A CA 1
ATOM 851 C C . GLU A 1 107 ? -13.196 -2.157 34.543 1.00 83.38 107 GLU A C 1
ATOM 853 O O . GLU A 1 107 ? -12.982 -2.635 33.428 1.00 83.38 107 GLU A O 1
ATOM 858 N N . GLN A 1 108 ? -13.749 -0.946 34.683 1.00 81.94 108 GLN A N 1
ATOM 859 C CA . GLN A 1 108 ? -14.096 -0.095 33.539 1.00 81.94 108 GLN A CA 1
ATOM 860 C C . GLN A 1 108 ? -12.845 0.402 32.800 1.00 81.94 108 GLN A C 1
ATOM 862 O O . GLN A 1 108 ? -12.815 0.385 31.568 1.00 81.94 108 GLN A O 1
ATOM 867 N N . ASP A 1 109 ? -11.783 0.765 33.525 1.00 83.38 109 ASP A N 1
ATOM 868 C CA . ASP A 1 109 ? -10.509 1.171 32.913 1.00 83.38 109 ASP A CA 1
ATOM 869 C C . ASP A 1 109 ? -9.879 0.011 32.132 1.00 83.38 109 ASP A C 1
ATOM 871 O O . ASP A 1 109 ? -9.275 0.204 31.073 1.00 83.38 109 ASP A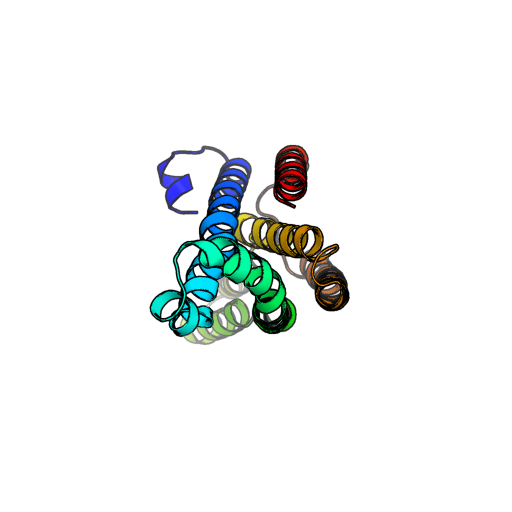 O 1
ATOM 875 N N . ARG A 1 110 ? -10.054 -1.218 32.633 1.00 81.38 110 ARG A N 1
ATOM 876 C CA . ARG A 1 110 ? -9.585 -2.430 31.960 1.00 81.38 110 ARG A CA 1
ATOM 877 C C . ARG A 1 110 ? -10.330 -2.670 30.649 1.00 81.38 110 ARG A C 1
ATOM 879 O O . ARG A 1 110 ? -9.684 -2.969 29.648 1.00 81.38 110 ARG A O 1
ATOM 886 N N . GLN A 1 111 ? -11.651 -2.482 30.622 1.00 81.88 111 GLN A N 1
ATOM 887 C CA . GLN A 1 111 ? -12.434 -2.565 29.382 1.00 81.88 111 GLN A CA 1
ATOM 888 C C . GLN A 1 111 ? -11.994 -1.516 28.354 1.00 81.88 111 GLN A C 1
ATOM 890 O O . GLN A 1 111 ? -11.817 -1.852 27.186 1.00 81.88 111 GLN A O 1
ATOM 895 N N . GLN A 1 112 ? -11.730 -0.278 28.778 1.00 80.19 112 GLN A N 1
ATOM 896 C CA . GLN A 1 112 ? -11.214 0.765 27.881 1.00 80.19 112 GLN A CA 1
ATOM 897 C C . GLN A 1 112 ? -9.798 0.462 27.368 1.00 80.19 112 GLN A C 1
ATOM 899 O O . GLN A 1 112 ? -9.443 0.823 26.245 1.00 80.19 112 GLN A O 1
ATOM 904 N N . ALA A 1 113 ? -8.963 -0.198 28.174 1.00 79.50 113 ALA A N 1
ATOM 905 C CA . ALA A 1 113 ? -7.636 -0.630 27.747 1.00 79.50 113 ALA A CA 1
ATOM 906 C C . ALA A 1 113 ? -7.685 -1.778 26.724 1.00 79.50 113 ALA A C 1
ATOM 908 O O . ALA A 1 113 ? -6.748 -1.906 25.936 1.00 79.50 113 ALA A O 1
ATOM 909 N N . MET A 1 114 ? -8.756 -2.580 26.723 1.00 81.12 114 MET A N 1
ATOM 910 C CA . MET A 1 114 ? -8.976 -3.693 25.793 1.00 81.12 114 MET A CA 1
ATOM 911 C C . MET A 1 114 ? -9.555 -3.268 24.436 1.00 81.12 114 MET A C 1
ATOM 913 O O . MET A 1 114 ? -9.855 -4.151 23.637 1.00 81.12 114 MET A O 1
ATOM 917 N N . ASP A 1 115 ? -9.697 -1.966 24.154 1.00 83.81 115 ASP A N 1
ATOM 918 C CA . ASP A 1 115 ? -10.186 -1.479 22.859 1.00 83.81 115 ASP A CA 1
ATOM 919 C C . ASP A 1 115 ? -9.313 -2.027 21.712 1.00 83.81 115 ASP A C 1
ATOM 921 O O . ASP A 1 115 ? -8.139 -1.648 21.576 1.00 83.81 115 ASP A O 1
ATOM 925 N N . PRO A 1 116 ? -9.857 -2.930 20.877 1.00 79.38 116 PRO A N 1
ATOM 926 C CA . PRO A 1 116 ? -9.111 -3.513 19.785 1.00 79.38 116 PRO A CA 1
ATOM 927 C C . PRO A 1 116 ? -8.941 -2.523 18.634 1.00 79.38 116 PRO A C 1
ATOM 929 O O . PRO A 1 116 ? -8.166 -2.809 17.728 1.00 79.38 116 PRO A O 1
ATOM 932 N N . GLY A 1 117 ? -9.607 -1.372 18.623 1.00 86.62 117 GLY A N 1
ATOM 933 C CA . GLY A 1 117 ? -9.573 -0.450 17.502 1.00 86.62 117 GLY A CA 1
ATOM 934 C C . GLY A 1 117 ? -10.262 -1.006 16.252 1.00 86.62 117 GLY A C 1
ATOM 935 O O . GLY A 1 117 ? -11.022 -1.969 16.287 1.00 86.62 117 GLY A O 1
ATOM 936 N N . HIS A 1 118 ? -9.975 -0.369 15.122 1.00 86.31 118 HIS A N 1
ATOM 937 C CA . HIS A 1 118 ? -10.687 -0.545 13.859 1.00 86.31 118 HIS A CA 1
ATOM 938 C C . HIS A 1 118 ? -9.701 -0.841 12.737 1.00 86.31 118 HIS A C 1
ATOM 940 O O . HIS A 1 118 ? -8.518 -0.508 12.841 1.00 86.31 118 HIS A O 1
ATOM 946 N N . LEU A 1 119 ? -10.204 -1.434 11.657 1.00 87.44 119 LEU A N 1
ATOM 947 C CA . LEU A 1 119 ? -9.437 -1.585 10.430 1.00 87.44 119 LEU A CA 1
ATOM 948 C C . LEU A 1 119 ? -9.157 -0.199 9.833 1.00 87.44 119 LEU A C 1
ATOM 950 O O . LEU A 1 119 ? -10.088 0.550 9.528 1.00 87.44 119 LEU A O 1
ATOM 954 N N . ASP A 1 120 ? -7.882 0.132 9.643 1.00 88.88 120 ASP A N 1
ATOM 955 C CA . ASP A 1 120 ? -7.492 1.386 9.003 1.00 88.88 120 ASP A CA 1
ATOM 956 C C . ASP A 1 120 ? -7.647 1.274 7.481 1.00 88.88 120 ASP A C 1
ATOM 958 O O . ASP A 1 120 ? -6.746 0.846 6.749 1.00 88.88 120 ASP A O 1
ATOM 962 N N . PHE A 1 121 ? -8.835 1.644 7.003 1.00 91.00 121 PHE A N 1
ATOM 963 C CA . PHE A 1 121 ? -9.165 1.631 5.582 1.00 91.00 121 PHE A CA 1
ATOM 964 C C . PHE A 1 121 ? -8.268 2.582 4.777 1.00 91.00 121 PHE A C 1
ATOM 966 O O . PHE A 1 121 ? -7.885 2.260 3.653 1.00 91.00 121 PHE A O 1
ATOM 973 N N . ALA A 1 122 ? -7.896 3.730 5.353 1.00 91.62 122 ALA A N 1
ATOM 974 C CA . ALA A 1 122 ? -7.154 4.772 4.650 1.00 91.62 122 ALA A CA 1
ATOM 975 C C . ALA A 1 122 ? -5.734 4.337 4.252 1.00 91.62 122 ALA A C 1
ATOM 977 O O . ALA A 1 122 ? -5.188 4.858 3.278 1.00 91.62 122 ALA A O 1
ATOM 978 N N . THR A 1 123 ? -5.143 3.394 4.988 1.00 90.69 123 THR A N 1
ATOM 979 C CA . THR A 1 123 ? -3.801 2.856 4.720 1.00 90.69 123 THR A CA 1
ATOM 980 C C . THR A 1 123 ? -3.841 1.483 4.053 1.00 90.69 123 THR A C 1
ATOM 982 O O . THR A 1 123 ? -3.081 1.238 3.113 1.00 90.69 123 THR A O 1
ATOM 985 N N . THR A 1 124 ? -4.748 0.603 4.490 1.00 92.19 124 THR A N 1
ATOM 986 C CA . THR A 1 124 ? -4.827 -0.784 4.004 1.00 92.19 124 THR A CA 1
ATOM 987 C C . THR A 1 124 ? -5.286 -0.863 2.548 1.00 92.19 124 THR A C 1
ATOM 989 O O . THR A 1 124 ? -4.712 -1.614 1.757 1.00 92.19 124 THR A O 1
ATOM 992 N N . GLU A 1 125 ? -6.298 -0.077 2.165 1.00 93.69 125 GLU A N 1
ATOM 993 C CA . GLU A 1 125 ? -6.884 -0.157 0.822 1.00 93.69 125 GLU A CA 1
ATOM 994 C C . GLU A 1 125 ? -5.907 0.284 -0.288 1.00 93.69 125 GLU A C 1
ATOM 996 O O . GLU A 1 125 ? -5.709 -0.492 -1.231 1.00 93.69 125 GLU A O 1
ATOM 1001 N N . PRO A 1 126 ? -5.190 1.421 -0.166 1.00 94.75 126 PRO A N 1
ATOM 1002 C CA . PRO A 1 126 ? -4.201 1.819 -1.168 1.00 94.75 126 PRO A CA 1
ATOM 1003 C C . PRO A 1 126 ? -3.013 0.859 -1.272 1.00 94.75 126 PRO A C 1
ATOM 1005 O O . PRO A 1 126 ? -2.483 0.660 -2.366 1.00 94.75 126 PRO A O 1
ATOM 1008 N N . ARG A 1 127 ? -2.605 0.223 -0.162 1.00 93.12 127 ARG A N 1
ATOM 1009 C CA . ARG A 1 127 ? -1.526 -0.782 -0.165 1.00 93.12 127 ARG A CA 1
ATOM 1010 C C . ARG A 1 127 ? -1.908 -2.005 -1.002 1.00 93.12 127 ARG A C 1
ATOM 1012 O O . ARG A 1 127 ? -1.114 -2.463 -1.820 1.00 93.12 127 ARG A O 1
ATOM 1019 N N . ILE A 1 128 ? -3.138 -2.499 -0.853 1.00 94.19 128 ILE A N 1
ATOM 1020 C CA . ILE A 1 128 ? -3.656 -3.612 -1.666 1.00 94.19 128 ILE A CA 1
ATOM 1021 C C . ILE A 1 128 ? -3.695 -3.220 -3.150 1.00 94.19 128 ILE A C 1
ATOM 1023 O O . ILE A 1 128 ? -3.232 -3.984 -3.999 1.00 94.19 128 ILE A O 1
ATOM 1027 N N . GLN A 1 129 ? -4.190 -2.020 -3.469 1.00 94.62 129 GLN A N 1
ATOM 1028 C CA . GLN A 1 129 ? -4.220 -1.512 -4.848 1.00 94.62 129 GLN A CA 1
ATOM 1029 C C . GLN A 1 129 ? -2.828 -1.384 -5.466 1.00 94.62 129 GLN A C 1
ATOM 1031 O O . GLN A 1 129 ? -2.661 -1.629 -6.661 1.00 94.62 129 GLN A O 1
ATOM 1036 N N . PHE A 1 130 ? -1.825 -1.038 -4.662 1.00 94.94 130 PHE A N 1
ATOM 1037 C CA . PHE A 1 130 ? -0.446 -0.960 -5.119 1.00 94.94 130 PHE A CA 1
ATOM 1038 C C . PHE A 1 130 ? 0.111 -2.327 -5.528 1.00 94.94 130 PHE A C 1
ATOM 1040 O O . PHE A 1 130 ? 0.717 -2.442 -6.593 1.00 94.94 130 PHE A O 1
ATOM 1047 N N . TYR A 1 131 ? -0.152 -3.390 -4.762 1.00 94.62 131 TYR A N 1
ATOM 1048 C CA . TYR A 1 131 ? 0.245 -4.737 -5.184 1.00 94.62 131 TYR A CA 1
ATOM 1049 C C . TYR A 1 131 ? -0.513 -5.202 -6.433 1.00 94.62 131 TYR A C 1
ATOM 1051 O O . TYR A 1 131 ? 0.080 -5.857 -7.286 1.00 94.62 131 TYR A O 1
ATOM 1059 N N . PHE A 1 132 ? -1.781 -4.809 -6.603 1.00 94.62 132 PHE A N 1
ATOM 1060 C CA . PHE A 1 132 ? -2.493 -5.025 -7.868 1.00 94.62 132 PHE A CA 1
ATOM 1061 C C . PHE A 1 132 ? -1.808 -4.322 -9.045 1.00 94.62 132 PHE A C 1
ATOM 1063 O O . PHE A 1 132 ? -1.606 -4.951 -10.079 1.00 94.62 132 PHE A O 1
ATOM 1070 N N . LEU A 1 133 ? -1.409 -3.055 -8.886 1.00 94.62 133 LEU A N 1
ATOM 1071 C CA . LEU A 1 133 ? -0.666 -2.319 -9.914 1.00 94.62 133 LEU A CA 1
ATOM 1072 C C . LEU A 1 133 ? 0.637 -3.038 -10.282 1.00 94.62 133 LEU A C 1
ATOM 1074 O O . LEU A 1 133 ? 0.892 -3.262 -11.462 1.00 94.62 133 LEU A O 1
ATOM 1078 N N . LEU A 1 134 ? 1.435 -3.439 -9.286 1.00 93.81 134 LEU A N 1
ATOM 1079 C CA . LEU A 1 134 ? 2.679 -4.177 -9.526 1.00 93.81 134 LEU A CA 1
ATOM 1080 C C . LEU A 1 134 ? 2.423 -5.491 -10.269 1.00 93.81 134 LEU A C 1
ATOM 1082 O O . LEU A 1 134 ? 3.158 -5.814 -11.197 1.00 93.81 134 LEU A O 1
ATOM 1086 N N . GLY A 1 135 ? 1.376 -6.224 -9.886 1.00 94.25 135 GLY A N 1
ATOM 1087 C CA . GLY A 1 135 ? 0.984 -7.459 -10.555 1.00 94.25 135 GLY A CA 1
ATOM 1088 C C . GLY A 1 135 ? 0.605 -7.237 -12.015 1.00 94.25 135 GLY A C 1
ATOM 1089 O O . GLY A 1 135 ? 1.076 -7.980 -12.865 1.00 94.25 135 GLY A O 1
ATOM 1090 N N . LEU A 1 136 ? -0.185 -6.204 -12.315 1.00 93.81 136 LEU A N 1
ATOM 1091 C CA . LEU A 1 136 ? -0.601 -5.885 -13.684 1.00 93.81 136 LEU A CA 1
ATOM 1092 C C . LEU A 1 136 ? 0.590 -5.461 -14.554 1.00 93.81 136 LEU A C 1
ATOM 1094 O O . LEU A 1 136 ? 0.841 -6.094 -15.577 1.00 93.81 136 LEU A O 1
ATOM 1098 N N . VAL A 1 137 ? 1.385 -4.489 -14.092 1.00 92.19 137 VAL A N 1
ATOM 1099 C CA . VAL A 1 137 ? 2.538 -3.969 -14.847 1.00 92.19 137 VAL A CA 1
ATOM 1100 C C . VAL A 1 137 ? 3.586 -5.058 -15.089 1.00 92.19 137 VAL A C 1
ATOM 1102 O O . VAL A 1 137 ? 4.092 -5.224 -16.200 1.00 92.19 137 VAL A O 1
ATOM 1105 N N . TYR A 1 138 ? 3.938 -5.824 -14.052 1.00 91.12 138 TYR A N 1
ATOM 1106 C CA . TYR A 1 138 ? 4.993 -6.832 -14.159 1.00 91.12 138 TYR A CA 1
ATOM 1107 C C . TYR A 1 138 ? 4.498 -8.193 -14.661 1.00 91.12 138 TYR A C 1
ATOM 1109 O O . TYR A 1 138 ? 5.338 -9.058 -14.909 1.00 91.12 138 TYR A O 1
ATOM 1117 N N . ALA A 1 139 ? 3.195 -8.389 -14.897 1.00 92.44 139 ALA A N 1
ATOM 1118 C CA . ALA A 1 139 ? 2.682 -9.630 -15.483 1.00 92.44 139 ALA A CA 1
ATOM 1119 C C . ALA A 1 139 ? 3.298 -9.914 -16.860 1.00 92.44 139 ALA A C 1
ATOM 1121 O O . ALA A 1 139 ? 3.689 -11.048 -17.127 1.00 92.44 139 ALA A O 1
ATOM 1122 N N . ALA A 1 140 ? 3.415 -8.889 -17.711 1.00 89.25 140 ALA A N 1
ATOM 1123 C CA . ALA A 1 140 ? 4.016 -9.020 -19.039 1.00 89.25 140 ALA A CA 1
ATOM 1124 C C . ALA A 1 140 ? 5.553 -8.928 -19.014 1.00 89.25 140 ALA A C 1
ATOM 1126 O O . ALA A 1 140 ? 6.222 -9.526 -19.852 1.00 89.25 140 ALA A O 1
ATOM 1127 N N . VAL A 1 141 ? 6.117 -8.183 -18.056 1.00 87.75 141 VAL A N 1
ATOM 1128 C CA . VAL A 1 141 ? 7.551 -7.845 -18.025 1.00 87.75 141 VAL A CA 1
ATOM 1129 C C . VAL A 1 141 ? 8.387 -8.868 -17.251 1.00 87.75 141 VAL A C 1
ATOM 1131 O O . VAL A 1 141 ? 9.448 -9.281 -17.715 1.00 87.75 141 VAL A O 1
ATOM 1134 N N . ALA A 1 142 ? 7.941 -9.267 -16.058 1.00 89.19 142 ALA A N 1
ATOM 1135 C CA . ALA A 1 142 ? 8.665 -10.170 -15.163 1.00 89.19 142 ALA A CA 1
ATOM 1136 C C . ALA A 1 142 ? 7.680 -11.075 -14.391 1.00 89.19 142 ALA A C 1
ATOM 1138 O O . ALA A 1 142 ? 7.419 -10.844 -13.205 1.00 89.19 142 ALA A O 1
ATOM 1139 N N . PRO A 1 143 ? 7.169 -12.152 -15.026 1.00 91.00 143 PRO A N 1
ATOM 1140 C CA . PRO A 1 143 ? 6.117 -13.005 -14.459 1.00 91.00 143 PRO A CA 1
ATOM 1141 C C . PRO A 1 143 ? 6.479 -13.657 -13.119 1.00 91.00 143 PRO A C 1
ATOM 1143 O O . PRO A 1 143 ? 5.599 -14.039 -12.351 1.00 91.00 143 PRO A O 1
ATOM 1146 N N . ILE A 1 144 ? 7.775 -13.760 -12.807 1.00 92.00 144 ILE A N 1
ATOM 1147 C CA . ILE A 1 144 ? 8.277 -14.311 -11.544 1.00 92.00 144 ILE A CA 1
ATOM 1148 C C . ILE A 1 144 ? 7.817 -13.524 -10.309 1.00 92.00 144 ILE A C 1
ATOM 1150 O O . ILE A 1 144 ? 7.857 -14.059 -9.207 1.00 92.00 144 ILE A O 1
ATOM 1154 N N . LEU A 1 145 ? 7.354 -12.281 -10.473 1.00 92.75 145 LEU A N 1
ATOM 1155 C CA . LEU A 1 145 ? 6.801 -11.461 -9.394 1.00 92.75 145 LEU A CA 1
ATOM 1156 C C . LEU A 1 145 ? 5.387 -11.926 -8.974 1.00 92.75 145 LEU A C 1
ATOM 1158 O O . LEU A 1 145 ? 5.017 -11.795 -7.805 1.00 92.75 145 LEU A O 1
ATOM 1162 N N . LEU A 1 146 ? 4.614 -12.532 -9.886 1.00 93.62 146 LEU A N 1
ATOM 1163 C CA . LEU A 1 146 ? 3.214 -12.911 -9.651 1.00 93.62 146 LEU A CA 1
ATOM 1164 C C . LEU A 1 146 ? 3.019 -13.937 -8.520 1.00 93.62 146 LEU A C 1
ATOM 1166 O O . LEU A 1 146 ? 2.143 -13.708 -7.682 1.00 93.62 146 LEU A O 1
ATOM 1170 N N . PRO A 1 147 ? 3.812 -15.027 -8.412 1.00 95.25 147 PRO A N 1
ATOM 1171 C CA . PRO A 1 147 ? 3.689 -15.960 -7.293 1.00 95.25 147 PRO A CA 1
ATOM 1172 C C . PRO A 1 147 ? 3.849 -15.288 -5.923 1.00 95.25 147 PRO A C 1
ATOM 1174 O O . PRO A 1 147 ? 3.124 -15.630 -4.991 1.00 95.25 147 PRO A O 1
ATOM 1177 N N . PHE A 1 148 ? 4.737 -14.293 -5.796 1.00 94.25 148 PHE A N 1
ATOM 1178 C CA . PHE A 1 148 ? 4.945 -13.579 -4.530 1.00 94.25 148 PHE A CA 1
ATOM 1179 C C . PHE A 1 148 ? 3.723 -12.753 -4.120 1.00 94.25 148 PHE A C 1
ATOM 1181 O O . PHE A 1 148 ? 3.342 -12.744 -2.945 1.00 94.25 148 PHE A O 1
ATOM 1188 N N . ILE A 1 149 ? 3.074 -12.111 -5.095 1.00 94.75 149 ILE A N 1
ATOM 1189 C CA . ILE A 1 149 ? 1.815 -11.388 -4.890 1.00 94.75 149 ILE A CA 1
ATOM 1190 C C . ILE A 1 149 ? 0.680 -12.353 -4.527 1.00 94.75 149 ILE A C 1
ATOM 1192 O O . ILE A 1 149 ? -0.096 -12.072 -3.615 1.00 94.75 149 ILE A O 1
ATOM 1196 N N . LEU A 1 150 ? 0.575 -13.500 -5.205 1.00 95.38 150 LEU A N 1
ATOM 1197 C CA . LEU A 1 150 ? -0.468 -14.488 -4.911 1.00 95.38 150 LEU A CA 1
ATOM 1198 C C . LEU A 1 150 ? -0.356 -15.021 -3.479 1.00 95.38 150 LEU A C 1
ATOM 1200 O O . LEU A 1 150 ? -1.362 -15.086 -2.773 1.00 95.38 150 LEU A O 1
ATOM 1204 N N . VAL A 1 151 ? 0.862 -15.340 -3.028 1.00 95.06 151 VAL A N 1
ATOM 1205 C CA . VAL A 1 151 ? 1.115 -15.742 -1.635 1.00 95.06 151 VAL A CA 1
ATOM 1206 C C . VAL A 1 151 ? 0.735 -14.620 -0.670 1.00 95.06 151 VAL A C 1
ATOM 1208 O O . VAL A 1 151 ? 0.066 -14.882 0.329 1.00 95.06 151 VAL A O 1
ATOM 1211 N N . PHE A 1 152 ? 1.087 -13.369 -0.991 1.00 94.69 152 PHE A N 1
ATOM 1212 C CA . PHE A 1 152 ? 0.681 -12.215 -0.190 1.00 94.69 152 PHE A CA 1
ATOM 1213 C C . PHE A 1 152 ? -0.847 -12.119 -0.062 1.00 94.69 152 PHE A C 1
ATOM 1215 O O . PHE A 1 152 ? -1.350 -11.970 1.052 1.00 94.69 152 PHE A O 1
ATOM 1222 N N . PHE A 1 153 ? -1.599 -12.234 -1.162 1.00 95.06 153 PHE A N 1
ATOM 1223 C CA . PHE A 1 153 ? -3.060 -12.135 -1.124 1.00 95.06 153 PHE A CA 1
ATOM 1224 C C . PHE A 1 153 ? -3.708 -13.306 -0.387 1.00 95.06 153 PHE A C 1
ATOM 1226 O O . PHE A 1 153 ? -4.624 -13.083 0.404 1.00 95.06 153 PHE A O 1
ATOM 1233 N N . ALA A 1 154 ? -3.220 -14.532 -0.591 1.00 95.75 154 ALA A N 1
ATOM 1234 C CA . ALA A 1 154 ? -3.712 -15.704 0.126 1.00 95.75 154 ALA A CA 1
ATOM 1235 C C . ALA A 1 154 ? -3.501 -15.558 1.641 1.00 95.75 154 ALA A C 1
ATOM 1237 O O . ALA A 1 154 ? -4.427 -15.776 2.425 1.00 95.75 154 ALA A O 1
ATOM 1238 N N . PHE A 1 155 ? -2.306 -15.126 2.052 1.00 93.25 155 PHE A N 1
ATOM 1239 C CA . PHE A 1 155 ? -1.984 -14.922 3.460 1.00 93.25 155 PHE A CA 1
ATOM 1240 C C . PHE A 1 155 ? -2.784 -13.763 4.070 1.00 93.25 155 PHE A C 1
ATOM 1242 O O . PHE A 1 155 ? -3.413 -13.927 5.116 1.00 93.25 155 PHE A O 1
ATOM 1249 N N . SER A 1 156 ? -2.857 -12.628 3.369 1.00 94.06 156 SER A N 1
ATOM 1250 C CA . SER A 1 156 ? -3.647 -11.461 3.783 1.00 94.06 156 SER A CA 1
ATOM 1251 C C . SER A 1 156 ? -5.124 -11.795 3.949 1.00 94.06 156 SER A C 1
ATOM 1253 O O . SER A 1 156 ? -5.736 -11.372 4.926 1.00 94.06 156 SER A O 1
ATOM 1255 N N . TYR A 1 157 ? -5.702 -12.583 3.036 1.00 95.12 157 TYR A N 1
ATOM 1256 C CA . TYR A 1 157 ? -7.102 -12.992 3.121 1.00 95.12 157 TYR A CA 1
ATOM 1257 C C . TYR A 1 157 ? -7.391 -13.755 4.417 1.00 95.12 157 TYR A C 1
ATOM 1259 O O . TYR A 1 157 ? -8.347 -13.433 5.121 1.00 95.12 157 TYR A O 1
ATOM 1267 N N . VAL A 1 158 ? -6.552 -14.737 4.762 1.00 95.75 158 VAL A N 1
ATOM 1268 C CA . VAL A 1 158 ? -6.738 -15.545 5.977 1.00 95.75 158 VAL A CA 1
ATOM 1269 C C . VAL A 1 158 ? -6.575 -14.691 7.237 1.00 95.75 158 VAL A C 1
ATOM 1271 O O . VAL A 1 158 ? -7.416 -14.774 8.137 1.00 95.75 158 VAL A O 1
ATOM 1274 N N . VAL A 1 159 ? -5.539 -13.847 7.292 1.00 94.06 159 VAL A N 1
ATOM 1275 C CA . VAL A 1 159 ? -5.247 -13.004 8.462 1.00 94.06 159 VAL A CA 1
ATOM 1276 C C . VAL A 1 159 ? -6.332 -11.951 8.673 1.00 94.06 159 VAL A C 1
ATOM 1278 O O . VAL A 1 159 ? -6.930 -11.909 9.750 1.00 94.06 159 VAL A O 1
ATOM 1281 N N . PHE A 1 160 ? -6.666 -11.159 7.650 1.00 93.38 160 PHE A N 1
ATOM 1282 C CA . PHE A 1 160 ? -7.700 -10.132 7.792 1.00 93.38 160 PHE A CA 1
ATOM 1283 C C . PHE A 1 160 ? -9.074 -10.741 8.065 1.00 93.38 160 PHE A C 1
ATOM 1285 O O . PHE A 1 160 ? -9.815 -10.207 8.887 1.00 93.38 160 PHE A O 1
ATOM 1292 N N . ARG A 1 161 ? -9.411 -11.896 7.472 1.00 95.12 161 ARG A N 1
ATOM 1293 C CA . ARG A 1 161 ? -10.657 -12.603 7.806 1.00 95.12 161 ARG A CA 1
ATOM 1294 C C . ARG A 1 161 ? -10.701 -12.993 9.282 1.00 95.12 161 ARG A C 1
ATOM 1296 O O . ARG A 1 161 ? -11.733 -12.814 9.921 1.00 95.12 161 ARG A O 1
ATOM 1303 N N . HIS A 1 162 ? -9.604 -13.516 9.830 1.00 94.88 162 HIS A N 1
ATOM 1304 C CA . HIS A 1 162 ? -9.529 -13.857 11.251 1.00 94.88 162 HIS A CA 1
ATOM 1305 C C . HIS A 1 162 ? -9.699 -12.620 12.145 1.00 94.88 162 HIS A C 1
ATOM 1307 O O . HIS A 1 162 ? -10.459 -12.658 13.112 1.00 94.88 162 HIS A O 1
ATOM 1313 N N . GLN A 1 163 ? -9.035 -11.514 11.812 1.00 92.56 163 GLN A N 1
ATOM 1314 C CA . GLN A 1 163 ? -9.085 -10.297 12.623 1.00 92.56 163 GLN A CA 1
ATOM 1315 C C . GLN A 1 163 ? -10.431 -9.576 12.547 1.00 92.56 163 GLN A C 1
ATOM 1317 O O . GLN A 1 163 ? -10.900 -9.080 13.567 1.00 92.56 163 GLN A O 1
ATOM 1322 N N . VAL A 1 164 ? -11.079 -9.546 11.380 1.00 92.44 164 VAL A N 1
ATOM 1323 C CA . VAL A 1 164 ? -12.419 -8.956 11.226 1.00 92.44 164 VAL A CA 1
ATOM 1324 C C . VAL A 1 164 ? -13.459 -9.721 12.048 1.00 92.44 164 VAL 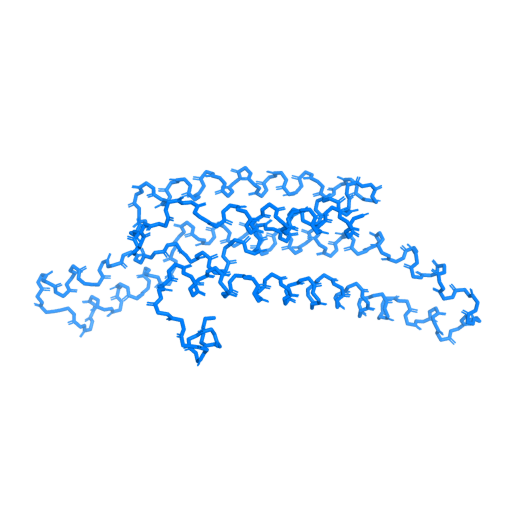A C 1
ATOM 1326 O O . VAL A 1 164 ? -14.365 -9.107 12.592 1.00 92.44 164 VAL A O 1
ATOM 1329 N N . ILE A 1 165 ? -13.330 -11.046 12.173 1.00 93.69 165 ILE A N 1
ATOM 1330 C CA . ILE A 1 165 ? -14.279 -11.859 12.952 1.00 93.69 165 ILE A CA 1
ATOM 1331 C C . ILE A 1 165 ? -14.039 -11.720 14.462 1.00 93.69 165 ILE A C 1
ATOM 1333 O O . ILE A 1 165 ? -14.999 -11.666 15.225 1.00 93.69 165 ILE A O 1
ATOM 1337 N N . ASN A 1 166 ? -12.776 -11.706 14.901 1.00 91.56 166 ASN A N 1
ATOM 1338 C CA . ASN A 1 166 ? -12.443 -11.896 16.317 1.00 91.56 166 ASN A CA 1
ATOM 1339 C C . ASN A 1 166 ? -11.996 -10.631 17.053 1.00 91.56 166 ASN A C 1
ATOM 1341 O O . ASN A 1 166 ? -11.916 -10.653 18.279 1.00 91.56 166 ASN A O 1
ATOM 1345 N N . VAL A 1 167 ? -11.604 -9.576 16.334 1.00 89.19 167 VAL A N 1
ATOM 1346 C CA . VAL A 1 167 ? -10.840 -8.476 16.929 1.00 89.19 167 VAL A CA 1
ATOM 1347 C C . VAL A 1 167 ? -11.374 -7.109 16.532 1.00 89.19 167 VAL A C 1
ATOM 1349 O O . VAL A 1 167 ? -11.678 -6.321 17.417 1.00 89.19 167 VAL A O 1
ATOM 1352 N N . TYR A 1 168 ? -11.426 -6.782 15.242 1.00 90.81 168 TYR A N 1
ATOM 1353 C CA . TYR A 1 168 ? -11.704 -5.409 14.824 1.00 90.81 168 TYR A CA 1
ATOM 1354 C C . TYR A 1 168 ? -13.140 -4.991 15.136 1.00 90.81 168 TYR A C 1
ATOM 1356 O O . TYR A 1 168 ? -14.085 -5.692 14.783 1.00 90.81 168 TYR A O 1
ATOM 1364 N N . ASP A 1 169 ? -13.277 -3.798 15.712 1.00 90.00 169 ASP A N 1
ATOM 1365 C CA . ASP A 1 169 ? -14.560 -3.132 15.892 1.00 90.00 169 ASP A CA 1
ATOM 1366 C C . ASP A 1 169 ? -14.760 -2.065 14.805 1.00 90.00 169 ASP A C 1
ATOM 1368 O O . ASP A 1 169 ? -13.865 -1.271 14.485 1.00 90.00 169 ASP A O 1
ATOM 1372 N N . GLN A 1 170 ? -15.936 -2.060 14.185 1.00 88.56 170 GLN A N 1
ATOM 1373 C CA . GLN A 1 170 ? -16.227 -1.210 13.040 1.00 88.56 170 GLN A CA 1
ATOM 1374 C C . GLN A 1 170 ? -16.851 0.113 13.497 1.00 88.56 170 GLN A C 1
ATOM 1376 O O . GLN A 1 170 ? -18.000 0.174 13.918 1.00 88.56 170 GLN A O 1
ATOM 1381 N N . LYS A 1 171 ? -16.113 1.216 13.325 1.00 88.88 171 LYS A N 1
ATOM 1382 C CA . LYS A 1 171 ? -16.559 2.557 13.754 1.00 88.88 171 LYS A CA 1
ATOM 1383 C C . LYS A 1 171 ? -17.739 3.131 12.971 1.00 88.88 171 LYS A C 1
ATOM 1385 O O . LYS A 1 171 ? -18.434 4.011 13.472 1.00 88.88 171 LYS A O 1
ATOM 1390 N N . TYR A 1 172 ? -17.909 2.731 11.715 1.00 91.94 172 TYR A N 1
ATOM 1391 C CA . TYR A 1 172 ? -18.964 3.238 10.842 1.00 91.94 172 TYR A CA 1
ATOM 1392 C C . TYR A 1 172 ? -19.367 2.187 9.815 1.00 91.94 172 TYR A C 1
ATOM 1394 O O . TYR A 1 172 ? -18.515 1.479 9.286 1.00 91.94 172 TYR A O 1
ATOM 1402 N N . GLU A 1 173 ? -20.648 2.139 9.458 1.00 92.12 173 GLU A N 1
ATOM 1403 C CA . GLU A 1 173 ? -21.142 1.343 8.334 1.00 92.12 173 GLU A CA 1
ATOM 1404 C C . GLU A 1 173 ? -21.316 2.239 7.102 1.00 92.12 173 GLU A C 1
ATOM 1406 O O . GLU A 1 173 ? -21.994 3.266 7.154 1.00 92.12 173 GLU A O 1
ATOM 1411 N N . SER A 1 174 ? -20.657 1.881 5.996 1.00 89.88 174 SER A N 1
ATOM 1412 C CA . SER A 1 174 ? -20.630 2.699 4.772 1.00 89.88 174 SER A CA 1
ATOM 1413 C C . SER A 1 174 ? -21.503 2.147 3.643 1.00 89.88 174 SER A C 1
ATOM 1415 O O . SER A 1 174 ? -21.690 2.840 2.637 1.00 89.88 174 SER A O 1
ATOM 1417 N N . GLY A 1 175 ? -22.015 0.917 3.773 1.00 92.50 175 GLY A N 1
ATOM 1418 C CA . GLY A 1 175 ? -22.777 0.230 2.731 1.00 92.50 175 GLY A CA 1
ATOM 1419 C C . GLY A 1 175 ? -21.954 -0.024 1.467 1.00 92.50 175 GLY A C 1
ATOM 1420 O O . GLY A 1 175 ? -22.474 0.111 0.363 1.00 92.50 175 GLY A O 1
ATOM 1421 N N . ALA A 1 176 ? -20.648 -0.279 1.618 1.00 92.69 176 ALA A N 1
ATOM 1422 C CA . ALA A 1 176 ? -19.697 -0.519 0.524 1.00 92.69 176 ALA A CA 1
ATOM 1423 C C . ALA A 1 176 ? -19.640 0.580 -0.562 1.00 92.69 176 ALA A C 1
ATOM 1425 O O . ALA A 1 176 ? -19.200 0.346 -1.690 1.00 92.69 176 ALA A O 1
ATOM 1426 N N . ARG A 1 177 ? -20.011 1.825 -0.227 1.00 91.69 177 ARG A N 1
ATOM 1427 C CA . ARG A 1 177 ? -20.005 2.965 -1.169 1.00 91.69 177 ARG A CA 1
ATOM 1428 C C . ARG A 1 177 ? -18.625 3.320 -1.734 1.00 91.69 177 ARG A C 1
ATOM 1430 O O . ARG A 1 177 ? -18.551 4.145 -2.641 1.00 91.69 177 ARG A O 1
ATOM 1437 N N . TYR A 1 178 ? -17.547 2.753 -1.194 1.00 93.50 178 TYR A N 1
ATOM 1438 C CA . TYR A 1 178 ? -16.180 2.930 -1.687 1.00 93.50 178 TYR A CA 1
ATOM 1439 C C . TYR A 1 178 ? -15.887 2.129 -2.969 1.00 93.50 178 TYR A C 1
ATOM 1441 O O . TYR A 1 178 ? -14.947 2.470 -3.680 1.00 93.50 178 TYR A O 1
ATOM 1449 N N . TRP A 1 179 ? -16.687 1.110 -3.311 1.00 95.44 179 TRP A N 1
ATOM 1450 C CA . TRP A 1 179 ? -16.415 0.224 -4.452 1.00 95.44 179 TRP A CA 1
ATOM 1451 C C . TRP A 1 179 ? -16.238 0.937 -5.808 1.00 95.44 179 TRP A C 1
ATOM 1453 O O . TRP A 1 179 ? -15.287 0.609 -6.519 1.00 95.44 179 TRP A O 1
ATOM 1463 N N . PRO A 1 180 ? -17.049 1.952 -6.176 1.00 95.88 180 PRO A N 1
ATOM 1464 C CA . PRO A 1 180 ? -16.827 2.699 -7.415 1.00 95.88 180 PRO A CA 1
ATOM 1465 C C . PRO A 1 180 ? -15.472 3.419 -7.464 1.00 95.88 180 PRO A C 1
ATOM 1467 O O . PRO A 1 180 ? -14.890 3.552 -8.540 1.00 95.88 180 PRO A O 1
ATOM 1470 N N . ASP A 1 181 ? -14.943 3.863 -6.317 1.00 94.12 181 ASP A N 1
ATOM 1471 C CA . ASP A 1 181 ? -13.611 4.474 -6.254 1.00 94.12 181 ASP A CA 1
ATOM 1472 C C . ASP A 1 181 ? -12.518 3.424 -6.452 1.00 94.12 181 ASP A C 1
ATOM 1474 O O . ASP A 1 181 ? -11.596 3.655 -7.233 1.00 94.12 181 ASP A O 1
ATOM 1478 N N . VAL A 1 182 ? -12.654 2.258 -5.809 1.00 95.56 182 VAL A N 1
ATOM 1479 C CA . VAL A 1 182 ? -11.728 1.126 -5.982 1.00 95.56 182 VAL A CA 1
ATOM 1480 C C . VAL A 1 182 ? -11.676 0.708 -7.447 1.00 95.56 182 VAL A C 1
ATOM 1482 O O . VAL A 1 182 ? -10.601 0.604 -8.033 1.00 95.56 182 VAL A O 1
ATOM 1485 N N . HIS A 1 183 ? -12.843 0.514 -8.060 1.00 96.38 183 HIS A N 1
ATOM 1486 C CA . HIS A 1 183 ? -12.953 0.097 -9.451 1.00 96.38 183 HIS A CA 1
ATOM 1487 C C . HIS A 1 183 ? -12.325 1.118 -10.408 1.00 96.38 183 HIS A C 1
ATOM 1489 O O . HIS A 1 183 ? -11.529 0.743 -11.269 1.00 96.38 183 HIS A O 1
ATOM 1495 N N . ARG A 1 184 ? -12.6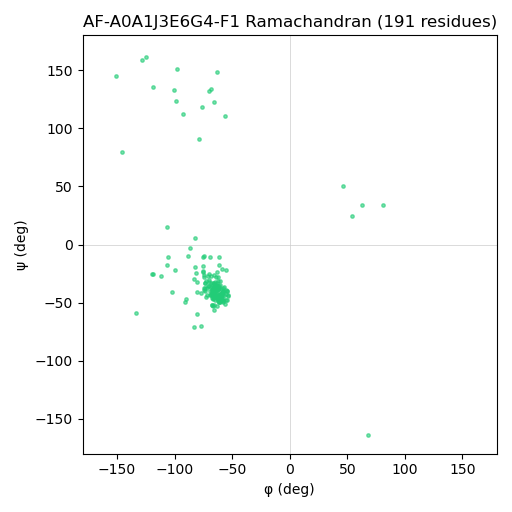07 2.416 -10.215 1.00 9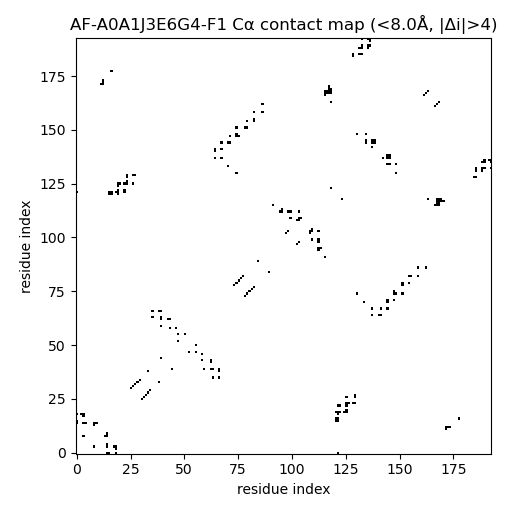5.19 184 ARG A N 1
ATOM 1496 C CA . ARG A 1 184 ? -11.993 3.495 -11.005 1.00 95.19 184 ARG A CA 1
ATOM 1497 C C . ARG A 1 184 ? -10.466 3.462 -10.910 1.00 95.19 184 ARG A C 1
ATOM 1499 O O . ARG A 1 184 ? -9.794 3.606 -11.926 1.00 95.19 184 ARG A O 1
ATOM 1506 N N . ARG A 1 185 ? -9.915 3.250 -9.713 1.00 94.69 185 ARG A N 1
ATOM 1507 C CA . ARG A 1 185 ? -8.462 3.164 -9.499 1.00 94.69 185 ARG A CA 1
ATOM 1508 C C . ARG A 1 185 ? -7.850 1.926 -10.144 1.00 94.69 185 ARG A C 1
ATOM 1510 O O . ARG A 1 185 ? -6.797 2.042 -10.753 1.00 94.69 185 ARG A O 1
ATOM 1517 N N . LEU A 1 186 ? -8.521 0.776 -10.089 1.00 94.81 186 LEU A N 1
ATOM 1518 C CA . LEU A 1 186 ? -8.062 -0.432 -10.784 1.00 94.81 186 LEU A CA 1
ATOM 1519 C C . LEU A 1 186 ? -8.038 -0.250 -12.308 1.00 94.81 186 LEU A C 1
ATOM 1521 O O . LEU A 1 186 ? -7.088 -0.691 -12.948 1.00 94.81 186 LEU A O 1
ATOM 1525 N N . ILE A 1 187 ? -9.025 0.445 -12.886 1.00 95.81 187 ILE A N 1
ATOM 1526 C CA . ILE A 1 187 ? -8.998 0.813 -14.312 1.00 95.81 187 ILE A CA 1
ATOM 1527 C C . ILE A 1 187 ? -7.797 1.716 -14.613 1.00 95.81 187 ILE A C 1
ATOM 1529 O O . ILE A 1 187 ? -7.104 1.499 -15.600 1.00 95.81 187 ILE A O 1
ATOM 1533 N N . ILE A 1 188 ? -7.510 2.700 -13.756 1.00 94.00 188 ILE A N 1
ATOM 1534 C CA . ILE A 1 188 ? -6.319 3.547 -13.911 1.00 94.00 188 ILE A CA 1
ATOM 1535 C C . ILE A 1 188 ? -5.041 2.698 -13.851 1.00 94.00 188 ILE A C 1
ATOM 1537 O O . ILE A 1 188 ? -4.166 2.881 -14.689 1.00 94.00 188 ILE A O 1
ATOM 1541 N N . CYS A 1 189 ? -4.945 1.734 -12.929 1.00 93.75 189 CYS A N 1
ATOM 1542 C CA . CYS A 1 189 ? -3.810 0.809 -12.874 1.00 93.75 189 CYS A CA 1
ATOM 1543 C C . CYS A 1 189 ? -3.657 -0.012 -14.163 1.00 93.75 189 CYS A C 1
ATOM 1545 O O . CYS A 1 189 ? -2.534 -0.224 -14.604 1.00 93.75 189 CYS A O 1
ATOM 1547 N N . LEU A 1 190 ? -4.764 -0.441 -14.776 1.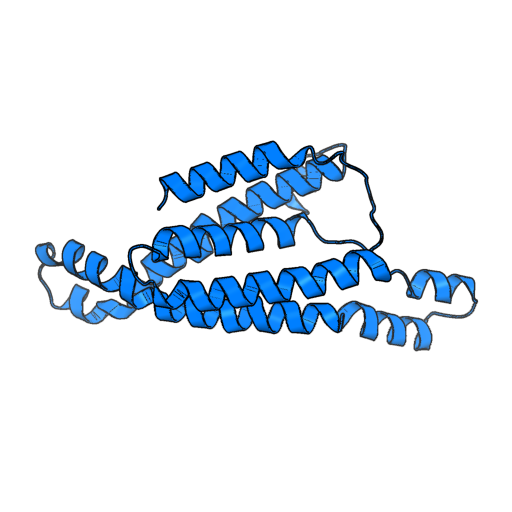00 93.75 190 LEU A N 1
ATOM 1548 C CA . LEU A 1 190 ? -4.751 -1.131 -16.071 1.00 93.75 190 LEU A CA 1
ATOM 1549 C C . LEU A 1 190 ? -4.307 -0.223 -17.222 1.00 93.75 190 LEU A C 1
ATOM 1551 O O . LEU A 1 190 ? -3.660 -0.710 -18.133 1.00 93.75 190 LEU A O 1
ATOM 1555 N N . ILE A 1 191 ? -4.649 1.068 -17.190 1.00 94.25 191 ILE A N 1
ATOM 1556 C CA . ILE A 1 191 ? -4.209 2.049 -18.199 1.00 94.25 191 ILE A CA 1
ATOM 1557 C C . ILE A 1 191 ? -2.718 2.388 -18.036 1.00 94.25 191 ILE A C 1
ATOM 1559 O O . ILE A 1 191 ? -2.057 2.729 -19.011 1.00 94.25 191 ILE A O 1
ATOM 1563 N N . ILE A 1 192 ? -2.201 2.345 -16.803 1.00 90.19 192 ILE A N 1
ATOM 1564 C CA . ILE A 1 192 ? -0.775 2.557 -16.508 1.00 90.19 192 ILE A CA 1
ATOM 1565 C C . ILE A 1 192 ? 0.072 1.350 -16.940 1.00 90.19 192 ILE A C 1
ATOM 1567 O O . ILE A 1 192 ? 1.236 1.533 -17.296 1.00 90.19 192 ILE A O 1
ATOM 1571 N N . SER A 1 193 ? -0.490 0.140 -16.848 1.00 87.62 193 SER A N 1
ATOM 1572 C CA . SER A 1 193 ? 0.143 -1.110 -17.282 1.00 87.62 193 SER A CA 1
ATOM 1573 C C . SER A 1 193 ? 0.303 -1.198 -18.793 1.00 87.62 193 SER A C 1
ATOM 1575 O O . SER A 1 193 ? 1.267 -1.894 -19.181 1.00 87.62 193 SER A O 1
#

Mean predicted aligned error: 5.29 Å

Radius of gyration: 20.93 Å; Cα contacts (8 Å, |Δi|>4): 143; chains: 1; bounding box: 53×36×67 Å

Organism: Noccaea caerulescens (NCBI:txid107243)

Secondary structure (DSSP, 8-state):
-HHHHHTT-S-HHHHHHHHHHHHHHHIIIIIIIIHHHHHHHHHTHHHHHHS-GGGHHHHHHHHHHHTHHHHHHHIIIIIIIHHHHHHHTHHHHHHHHHHHHHT--SHHHHHHHT------HHHHHHHHHHHHHHHHHHHHH-GGGHHHHHHHHHHHHHHHHHHHHHT---S---TTTTHHHHHHHHHHHHHH-

Solvent-accessible surface area (backbone atoms only — not comparable to full-atom values): 10782 Å² total; per-residue (Å²): 95,69,72,40,56,72,71,62,62,91,44,69,70,58,32,36,54,53,24,15,52,53,46,35,53,47,43,47,54,48,62,48,50,40,44,52,56,54,48,40,51,64,76,40,40,68,57,65,73,75,48,64,80,86,51,50,67,59,55,51,62,62,39,57,57,65,47,50,62,57,53,48,54,46,42,51,50,62,43,45,49,42,51,59,46,55,77,66,38,58,66,65,52,54,52,30,54,51,40,56,74,75,68,45,85,49,75,67,47,47,57,64,50,63,63,68,51,54,79,60,57,35,60,52,53,30,54,55,52,47,54,50,35,51,43,58,42,29,50,84,66,44,55,82,50,44,63,61,52,51,52,40,52,57,51,46,52,56,51,52,54,49,39,57,74,75,51,44,45,81,90,72,89,66,84,69,70,59,51,68,57,53,52,54,50,51,51,51,38,59,73,74,75